Protein 4PKD (pdb70)

B-factor: mean 52.08, std 20.43, range [19.35, 154.86]

Radius of gyration: 39.7 Å; Cα contacts (8 Å, |Δi|>4): 365; chains: 1; bounding box: 55×44×103 Å

InterPro domains:
  IPR000504 RNA recognition motif domain [PF00076] (105-174)
  IPR000504 RNA recognition motif domain [PS50102] (103-181)
  IPR000504 RNA recognition motif domain [SM00360] (104-177)
  IPR012677 Nucleotide-binding alpha-beta plait domain superfamily [G3DSA:3.30.70.330] (90-215)
  IPR022023 U1 small nuclear ribonucleoprotein of 70kDa N-terminal [PF12220] (3-94)
  IPR034143 snRNP70, RNA recognition motif [cd12236] (102-187)
  IPR035979 RNA-binding domain superfamily [SSF54928] (88-204)
  IPR051183 U1 snRNP 70 kDa and U11/U12 snRNP 35 kDa [PTHR13952] (29-363)

Secondary structure (DSSP, 8-state):
----SEEEEES--SSS-HHHHHHHHHHHHHTTS-EEEEEE--STTTTT-EEEEESSHHHHHHHHHHHTT-B-SSSB-EEEE-SS--HHHHHHHT------HHHHHHHHHHHHHHHHHHHHHHHHTT--GGG-TT--S-GGGEEEEES--TT--HHHHHHHHHTTS-EEEEEEEE-TTT--EEEEEEEEESSHHHHHHHHHH-TT-EETTEEPEEEE--TTTSTT---GGGT-----TT--

CATH classification: 3.30.70.330 (+1 more: 3.30.70.330)

Sequence (240 aa):
TRPNHTIYINNLNEKIKKDELKKSLYAIFSQFGQILDILVSRSLKMRGQAFVIFKEVSSATNALRSMQGFPFYDKPMRIQYAKTDSDIIAKMKGTFVEETREERMERKRREKIERRQQEVETELKMWDPHNDPNAQGDAFKTLFVARVNYDTTESKLRREFEVYGPIKRIHMVYSKRSGKPRGYAFIEYEHERDMHSAYKHADGKKIDGRRVLVDVERGRTVKGWRPRRLGGGLGGTRRG

Nearest PDB structures (foldseek):
  4pkd-assembly1_B  TM=1.004E+00  e=6.413E-49  Sus scrofa
  7vpx-assembly1_O  TM=9.786E-01  e=1.118E-25  Homo sapiens
  7b0y-assembly1_b  TM=9.326E-01  e=6.963E-23  Homo sapiens
  8jy0-assembly2_C  TM=1.004E+00  e=2.386E-17  Homo sapiens
  6sqq-assembly1_CCC  TM=1.003E+00  e=4.109E-16  Homo sapiens

Structure (mmCIF, N/CA/C/O backbone):
data_4PKD
#
_entry.id   4PKD
#
_cell.length_a   80.220
_cell.length_b   66.600
_cell.length_c   93.730
_cell.angle_alpha   90.00
_cell.angle_beta   110.95
_cell.angle_gamma   90.00
#
_symmetry.space_group_name_H-M   'C 1 2 1'
#
loop_
_entity.id
_entity.type
_entity.pdbx_description
1 polymer 'U1 snRNA stem-loops 1 and 2 (55-MER)'
2 polymer 'U1 small nuclear ribonucleoprotein A,U1 small nuclear ribonucleoprotein 70 kDa'
3 non-polymer 'MAGNESIUM ION'
4 non-polymer IMIDAZOLE
5 water water
#
loop_
_atom_site.group_PDB
_atom_site.id
_atom_site.type_symbol
_atom_site.label_atom_id
_atom_site.label_alt_id
_atom_site.label_comp_id
_atom_site.label_asym_id
_atom_site.label_entity_id
_atom_site.label_seq_id
_atom_site.pdbx_PDB_ins_code
_atom_site.Cartn_x
_atom_site.Cartn_y
_atom_site.Cartn_z
_atom_site.occupancy
_atom_site.B_iso_or_equiv
_atom_site.auth_seq_id
_atom_site.auth_comp_id
_atom_site.auth_asym_id
_atom_site.auth_atom_id
_atom_site.pdbx_PDB_model_num
ATOM 1178 N N . THR B 2 5 ? -53.625 14.275 60.899 1.00 82.29 6 THR B N 1
ATOM 1179 C CA . THR B 2 5 ? -54.685 14.618 59.928 1.00 83.49 6 THR B CA 1
ATOM 1180 C C . THR B 2 5 ? -55.116 13.414 59.109 1.00 79.68 6 THR B C 1
ATOM 1181 O O . THR B 2 5 ? -56.147 13.457 58.504 1.00 81.42 6 THR B O 1
ATOM 1185 N N . ARG B 2 6 ? -54.345 12.334 59.090 1.00 73.82 7 ARG B N 1
ATOM 1186 C CA . ARG B 2 6 ? -54.696 11.165 58.336 1.00 70.80 7 ARG B CA 1
ATOM 1187 C C . ARG B 2 6 ? -55.402 10.100 59.229 1.00 68.17 7 ARG B C 1
ATOM 1188 O O . ARG B 2 6 ? -54.843 9.734 60.316 1.00 64.08 7 ARG B O 1
ATOM 1196 N N . PRO B 2 7 ? -56.615 9.587 58.785 1.00 64.40 8 PRO B N 1
ATOM 1197 C CA . PRO B 2 7 ? -57.318 8.706 59.729 1.00 59.25 8 PRO B CA 1
ATOM 1198 C C . PRO B 2 7 ? -56.578 7.627 60.473 1.00 53.56 8 PRO B C 1
ATOM 1199 O O . PRO B 2 7 ? -55.565 7.094 60.013 1.00 53.50 8 PRO B O 1
ATOM 1203 N N . ASN B 2 8 ? -57.088 7.293 61.624 1.00 50.74 9 ASN B N 1
ATOM 1204 C CA . ASN B 2 8 ? -56.392 6.425 62.563 1.00 49.17 9 ASN B CA 1
ATOM 1205 C C . ASN B 2 8 ? -57.402 5.756 63.442 1.00 48.63 9 ASN B C 1
ATOM 1206 O O . ASN B 2 8 ? -58.424 6.350 63.753 1.00 50.56 9 ASN B O 1
ATOM 1211 N N . HIS B 2 9 ? -57.072 4.528 63.829 1.00 48.70 10 HIS B N 1
ATOM 1212 C CA . HIS B 2 9 ? -57.708 3.806 64.909 1.00 48.83 10 HIS B CA 1
ATOM 1213 C C . HIS B 2 9 ? -57.854 4.552 66.231 1.00 47.02 10 HIS B C 1
ATOM 1214 O O . HIS B 2 9 ? -58.799 4.331 66.958 1.00 41.50 10 HIS B O 1
ATOM 1221 N N . THR B 2 10 ? -56.854 5.373 66.570 1.00 45.53 11 THR B N 1
ATOM 1222 C CA . THR B 2 10 ? -56.884 6.092 67.836 1.00 39.68 11 THR B CA 1
ATOM 1223 C C . THR B 2 10 ? -57.223 7.539 67.589 1.00 39.82 11 THR B C 1
ATOM 1224 O O . THR B 2 10 ? -56.664 8.141 66.687 1.00 40.59 11 THR B O 1
ATOM 1228 N N . ILE B 2 11 ? -58.072 8.127 68.414 1.00 38.20 12 ILE B N 1
ATOM 1229 C CA . ILE B 2 11 ? -58.226 9.607 68.408 1.00 37.61 12 ILE B CA 1
ATOM 1230 C C . ILE B 2 11 ? -57.531 10.261 69.608 1.00 37.20 12 ILE B C 1
ATOM 1231 O O . ILE B 2 11 ? -57.559 9.710 70.735 1.00 36.20 12 ILE B O 1
ATOM 1236 N N . TYR B 2 12 ? -57.015 11.465 69.380 1.00 35.28 13 TYR B N 1
ATOM 1237 C CA . TYR B 2 12 ? -56.363 12.230 70.408 1.00 34.99 13 TYR B CA 1
ATOM 1238 C C . TYR B 2 12 ? -57.275 13.369 70.787 1.00 32.92 13 TYR B C 1
ATOM 1239 O O . TYR B 2 12 ? -57.688 14.125 69.924 1.00 30.15 13 TYR B O 1
ATOM 1248 N N . ILE B 2 13 ? -57.496 13.501 72.099 1.00 30.91 14 ILE B N 1
ATOM 1249 C CA . ILE B 2 13 ? -58.387 14.497 72.648 1.00 29.82 14 ILE B CA 1
ATOM 1250 C C . ILE B 2 13 ? -57.587 15.349 73.596 1.00 30.87 14 ILE B C 1
ATOM 1251 O O . ILE B 2 13 ? -56.897 14.827 74.478 1.00 29.82 14 ILE B O 1
ATOM 1256 N N . ASN B 2 14 ? -57.691 16.661 73.446 1.00 32.51 15 ASN B N 1
ATOM 1257 C CA . ASN B 2 14 ? -57.042 17.567 74.339 1.00 34.40 15 ASN B CA 1
ATOM 1258 C C . ASN B 2 14 ? -57.993 18.644 74.657 1.00 35.74 15 ASN B C 1
ATOM 1259 O O . ASN B 2 14 ? -59.171 18.548 74.284 1.00 36.95 15 ASN B O 1
ATOM 1264 N N . ASN B 2 15 ? -57.507 19.650 75.394 1.00 37.06 16 ASN B N 1
ATOM 1265 C CA . ASN B 2 15 ? -58.311 20.662 76.019 1.00 37.26 16 ASN B CA 1
ATOM 1266 C C . ASN B 2 15 ? -59.246 20.051 77.027 1.00 43.13 16 ASN B C 1
ATOM 1267 O O . ASN B 2 15 ? -60.324 20.598 77.291 1.00 40.89 16 ASN B O 1
ATOM 1272 N N . LEU B 2 16 ? -58.806 18.965 77.691 1.00 43.28 17 LEU B N 1
ATOM 1273 C CA . LEU B 2 16 ? -59.662 18.418 78.752 1.00 44.47 17 LEU B CA 1
ATOM 1274 C C . LEU B 2 16 ? -59.467 19.177 80.046 1.00 42.01 17 LEU B C 1
ATOM 1275 O O . LEU B 2 16 ? -58.391 19.642 80.312 1.00 44.49 17 LEU B O 1
ATOM 1280 N N . ASN B 2 17 ? -60.532 19.298 80.826 1.00 44.18 18 ASN B N 1
ATOM 1281 C CA . ASN B 2 17 ? -60.494 19.778 82.208 1.00 45.21 18 ASN B CA 1
ATOM 1282 C C . ASN B 2 17 ? -59.480 18.962 83.008 1.00 44.17 18 ASN B C 1
ATOM 1283 O O . ASN B 2 17 ? -59.616 17.734 83.066 1.00 41.94 18 ASN B O 1
ATOM 1288 N N . GLU B 2 18 ? -58.470 19.660 83.533 1.00 43.77 19 GLU B N 1
ATOM 1289 C CA . GLU B 2 18 ? -57.350 19.044 84.266 1.00 44.78 19 GLU B CA 1
ATOM 1290 C C . GLU B 2 18 ? -57.670 18.677 85.713 1.00 44.40 19 GLU B C 1
ATOM 1291 O O . GLU B 2 18 ? -56.885 17.939 86.321 1.00 39.93 19 GLU B O 1
ATOM 1297 N N . LYS B 2 19 ? -58.767 19.208 86.253 1.00 46.45 20 LYS B N 1
ATOM 1298 C CA . LYS B 2 19 ? -59.162 18.925 87.658 1.00 50.15 20 LYS B CA 1
ATOM 1299 C C . LYS B 2 19 ? -59.734 17.533 87.852 1.00 51.59 20 LYS B C 1
ATOM 1300 O O . LYS B 2 19 ? -59.665 17.010 88.944 1.00 55.15 20 LYS B O 1
ATOM 1303 N N . ILE B 2 20 ? -60.228 16.903 86.795 1.00 53.40 21 ILE B N 1
ATOM 1304 C CA . ILE B 2 20 ? -60.970 15.670 86.898 1.00 51.27 21 ILE B CA 1
ATOM 1305 C C . ILE B 2 20 ? -60.025 14.520 87.108 1.00 54.51 21 ILE B C 1
ATOM 1306 O O . ILE B 2 20 ? -58.976 14.429 86.468 1.00 55.07 21 ILE B O 1
ATOM 1311 N N . LYS B 2 21 ? -60.372 13.626 88.029 1.00 58.47 22 LYS B N 1
ATOM 1312 C CA . LYS B 2 21 ? -59.483 12.534 88.369 1.00 58.80 22 LYS B CA 1
ATOM 1313 C C . LYS B 2 21 ? -59.520 11.485 87.235 1.00 55.46 22 LYS B C 1
ATOM 1314 O O . LYS B 2 21 ? -60.468 11.411 86.432 1.00 48.72 22 LYS B O 1
ATOM 1320 N N . LYS B 2 22 ? -58.445 10.718 87.170 1.00 53.75 23 LYS B N 1
ATOM 1321 C CA . LYS B 2 22 ? -58.140 9.778 86.089 1.00 55.37 23 LYS B CA 1
ATOM 1322 C C . LYS B 2 22 ? -59.280 8.765 85.757 1.00 56.11 23 LYS B C 1
ATOM 1323 O O . LYS B 2 22 ? -59.662 8.697 84.607 1.00 56.40 23 LYS B O 1
ATOM 1329 N N . ASP B 2 23 ? -59.787 8.027 86.749 1.00 57.68 24 ASP B N 1
ATOM 1330 C CA . ASP B 2 23 ? -60.861 7.034 86.560 1.00 59.60 24 ASP B CA 1
ATOM 1331 C C . ASP B 2 23 ? -62.185 7.610 86.165 1.00 55.68 24 ASP B C 1
ATOM 1332 O O . ASP B 2 23 ? -62.926 7.032 85.338 1.00 53.43 24 ASP B O 1
ATOM 1337 N N . GLU B 2 24 ? -62.492 8.739 86.787 1.00 54.28 25 GLU B N 1
ATOM 1338 C CA . GLU B 2 24 ? -63.673 9.491 86.375 1.00 58.97 25 GLU B CA 1
ATOM 1339 C C . GLU B 2 24 ? -63.592 9.872 84.908 1.00 61.70 25 GLU B C 1
ATOM 1340 O O . GLU B 2 24 ? -64.544 9.687 84.156 1.00 66.06 25 GLU B O 1
ATOM 1346 N N . LEU B 2 25 ? -62.420 10.354 84.518 1.00 57.03 26 LEU B N 1
ATOM 1347 C CA . LEU B 2 25 ? -62.265 10.843 83.175 1.00 54.02 26 LEU B CA 1
ATOM 1348 C C . LEU B 2 25 ? -62.335 9.697 82.167 1.00 47.56 26 LEU B C 1
ATOM 1349 O O . LEU B 2 25 ? -63.027 9.806 81.175 1.00 40.52 26 LEU B O 1
ATOM 1354 N N . LYS B 2 26 ? -61.651 8.607 82.454 1.00 50.59 27 LYS B N 1
ATOM 1355 C CA . LYS B 2 26 ? -61.784 7.378 81.630 1.00 55.43 27 LYS B CA 1
ATOM 1356 C C . LYS B 2 26 ? -63.254 6.921 81.564 1.00 56.51 27 LYS B C 1
ATOM 1357 O O . LYS B 2 26 ? -63.725 6.555 80.483 1.00 61.34 27 LYS B O 1
ATOM 1363 N N . LYS B 2 27 ? -63.961 7.014 82.692 1.00 54.40 28 LYS B N 1
ATOM 1364 C CA . LYS B 2 27 ? -65.325 6.534 82.777 1.00 56.04 28 LYS B CA 1
ATOM 1365 C C . LYS B 2 27 ? -66.217 7.361 81.844 1.00 52.19 28 LYS B C 1
ATOM 1366 O O . LYS B 2 27 ? -66.908 6.813 80.999 1.00 55.28 28 LYS B O 1
ATOM 1368 N N . SER B 2 28 ? -66.186 8.659 82.041 1.00 50.10 29 SER B N 1
ATOM 1369 C CA . SER B 2 28 ? -67.025 9.588 81.285 1.00 47.67 29 SER B CA 1
ATOM 1370 C C . SER B 2 28 ? -66.659 9.632 79.781 1.00 45.54 29 SER B C 1
ATOM 1371 O O . SER B 2 28 ? -67.552 9.760 78.932 1.00 43.29 29 SER B O 1
ATOM 1374 N N . LEU B 2 29 ? -65.394 9.431 79.442 1.00 41.86 30 LEU B N 1
ATOM 1375 C CA . LEU B 2 29 ? -65.028 9.282 78.005 1.00 40.49 30 LEU B CA 1
ATOM 1376 C C . LEU B 2 29 ? -65.614 7.997 77.388 1.00 42.37 30 LEU B C 1
ATOM 1377 O O . LEU B 2 29 ? -66.056 8.013 76.229 1.00 36.81 30 LEU B O 1
ATOM 1382 N N . TYR B 2 30 ? -65.585 6.897 78.161 1.00 48.04 31 TYR B N 1
ATOM 1383 C CA . TYR B 2 30 ? -66.200 5.605 77.730 1.00 49.68 31 TYR B CA 1
ATOM 1384 C C . TYR B 2 30 ? -67.703 5.742 77.419 1.00 46.21 31 TYR B C 1
ATOM 1385 O O . TYR B 2 30 ? -68.173 5.277 76.352 1.00 40.02 31 TYR B O 1
ATOM 1394 N N . ALA B 2 31 ? -68.399 6.400 78.324 1.00 43.51 32 ALA B N 1
ATOM 1395 C CA . ALA B 2 31 ? -69.832 6.615 78.152 1.00 45.42 32 ALA B CA 1
ATOM 1396 C C . ALA B 2 31 ? -70.121 7.343 76.883 1.00 48.93 32 ALA B C 1
ATOM 1397 O O . ALA B 2 31 ? -70.912 6.874 76.097 1.00 54.79 32 ALA B O 1
ATOM 1399 N N . ILE B 2 32 ? -69.436 8.459 76.681 1.00 51.63 33 ILE B N 1
ATOM 1400 C CA . ILE B 2 32 ? -69.655 9.316 75.527 1.00 50.31 33 ILE B CA 1
ATOM 1401 C C . ILE B 2 32 ? -69.252 8.625 74.222 1.00 48.61 33 ILE B C 1
ATOM 1402 O O . ILE B 2 32 ? -69.912 8.791 73.220 1.00 56.32 33 ILE B O 1
ATOM 1407 N N . PHE B 2 33 ? -68.137 7.948 74.223 1.00 45.33 34 PHE B N 1
ATOM 1408 C CA . PHE B 2 33 ? -67.526 7.506 72.956 1.00 41.14 34 PHE B CA 1
ATOM 1409 C C . PHE B 2 33 ? -67.829 6.134 72.542 1.00 40.00 34 PHE B C 1
ATOM 1410 O O . PHE B 2 33 ? -67.499 5.791 71.426 1.00 39.44 34 PHE B O 1
ATOM 1418 N N . SER B 2 34 ? -68.430 5.311 73.386 1.00 44.16 35 SER B N 1
ATOM 1419 C CA . SER B 2 34 ? -68.863 3.940 72.968 1.00 45.15 35 SER B CA 1
ATOM 1420 C C . SER B 2 34 ? -70.001 4.045 72.002 1.00 42.50 35 SER B C 1
ATOM 1421 O O . SER B 2 34 ? -70.088 3.192 71.120 1.00 44.57 35 SER B O 1
ATOM 1424 N N . GLN B 2 35 ? -70.736 5.164 72.056 1.00 44.83 36 GLN B N 1
ATOM 1425 C CA . GLN B 2 35 ? -71.889 5.351 71.212 1.00 48.79 36 GLN B CA 1
ATOM 1426 C C . GLN B 2 35 ? -71.478 5.201 69.757 1.00 46.62 36 GLN B C 1
ATOM 1427 O O . GLN B 2 35 ? -72.355 4.894 68.962 1.00 49.51 36 GLN B O 1
ATOM 1433 N N . PHE B 2 36 ? -70.181 5.308 69.455 1.00 42.20 37 PHE B N 1
ATOM 1434 C CA . PHE B 2 36 ? -69.713 5.286 68.095 1.00 44.71 37 PHE B CA 1
ATOM 1435 C C . PHE B 2 36 ? -69.040 4.021 67.674 1.00 44.02 37 PHE B C 1
ATOM 1436 O O . PHE B 2 36 ? -68.678 3.877 66.469 1.00 43.31 37 PHE B O 1
ATOM 1444 N N . GLY B 2 37 ? -68.846 3.103 68.606 1.00 45.06 38 GLY B N 1
ATOM 1445 C CA . GLY B 2 37 ? -68.116 1.912 68.276 1.00 46.86 38 GLY B CA 1
ATOM 1446 C C . GLY B 2 37 ? -67.430 1.267 69.438 1.00 48.72 38 GLY B C 1
ATOM 1447 O O . GLY B 2 37 ? -67.355 1.860 70.512 1.00 48.62 38 GLY B O 1
ATOM 1448 N N . GLN B 2 38 ? -66.870 0.097 69.155 1.00 46.05 39 GLN B N 1
ATOM 1449 C CA . GLN B 2 38 ? -66.176 -0.711 70.114 1.00 53.07 39 GLN B CA 1
ATOM 1450 C C . GLN B 2 38 ? -64.831 -0.056 70.499 1.00 51.32 39 GLN B C 1
ATOM 1451 O O . GLN B 2 38 ? -63.994 0.204 69.630 1.00 53.58 39 GLN B O 1
ATOM 1457 N N . ILE B 2 39 ? -64.628 0.149 71.782 1.00 47.06 40 ILE B N 1
ATOM 1458 C CA . ILE B 2 39 ? -63.415 0.769 72.284 1.00 49.32 40 ILE B CA 1
ATOM 1459 C C . ILE B 2 39 ? -62.515 -0.308 72.919 1.00 47.48 40 ILE B C 1
ATOM 1460 O O . ILE B 2 39 ? -62.955 -1.075 73.746 1.00 52.10 40 ILE B O 1
ATOM 1465 N N . LEU B 2 40 ? -61.273 -0.343 72.511 1.00 47.40 41 LEU B N 1
ATOM 1466 C CA . LEU B 2 40 ? -60.292 -1.258 73.073 1.00 50.88 41 LEU B CA 1
ATOM 1467 C C . LEU B 2 40 ? -59.703 -0.650 74.283 1.00 51.93 41 LEU B C 1
ATOM 1468 O O . LEU B 2 40 ? -59.358 -1.393 75.208 1.00 55.44 41 LEU B O 1
ATOM 1473 N N . ASP B 2 41 ? -59.498 0.677 74.292 1.00 55.45 42 ASP B N 1
ATOM 1474 C CA . ASP B 2 41 ? -58.912 1.313 75.476 1.00 53.68 42 ASP B CA 1
ATOM 1475 C C . ASP B 2 41 ? -58.976 2.828 75.451 1.00 49.01 42 ASP B C 1
ATOM 1476 O O . ASP B 2 41 ? -59.042 3.416 74.361 1.00 46.66 42 ASP B O 1
ATOM 1481 N N . ILE B 2 42 ? -58.957 3.410 76.645 1.00 44.96 43 ILE B N 1
ATOM 1482 C CA . ILE B 2 42 ? -58.835 4.810 76.844 1.00 46.84 43 ILE B CA 1
ATOM 1483 C C . ILE B 2 42 ? -57.620 5.074 77.750 1.00 48.05 43 ILE B C 1
ATOM 1484 O O . ILE B 2 42 ? -57.671 4.728 78.923 1.00 42.18 43 ILE B O 1
ATOM 1489 N N . LEU B 2 43 ? -56.623 5.790 77.231 1.00 44.94 44 LEU B N 1
ATOM 1490 C CA . LEU B 2 43 ? -55.423 6.082 78.004 1.00 47.74 44 LEU B CA 1
ATOM 1491 C C . LEU B 2 43 ? -55.413 7.515 78.469 1.00 47.80 44 LEU B C 1
ATOM 1492 O O . LEU B 2 43 ? -55.488 8.444 77.677 1.00 48.96 44 LEU B O 1
ATOM 1497 N N . VAL B 2 44 ? -55.316 7.690 79.769 1.00 49.26 45 VAL B N 1
ATOM 1498 C CA . VAL B 2 44 ? -55.217 8.990 80.423 1.00 49.81 45 VAL B CA 1
ATOM 1499 C C . VAL B 2 44 ? -54.007 8.973 81.347 1.00 48.96 45 VAL B C 1
ATOM 1500 O O . VAL B 2 44 ? -53.780 8.023 82.069 1.00 50.25 45 VAL B O 1
ATOM 1504 N N . SER B 2 45 ? -53.297 10.075 81.392 1.00 49.77 46 SER B N 1
ATOM 1505 C CA . SER B 2 45 ? -52.292 10.371 82.436 1.00 49.21 46 SER B CA 1
ATOM 1506 C C . SER B 2 45 ? -52.492 11.750 82.975 1.00 48.40 46 SER B C 1
ATOM 1507 O O . SER B 2 45 ? -52.949 12.639 82.305 1.00 50.21 46 SER B O 1
ATOM 1510 N N . ARG B 2 46 ? -52.113 11.974 84.202 1.00 49.97 47 ARG B N 1
ATOM 1511 C CA . ARG B 2 46 ? -52.279 13.319 84.765 1.00 49.84 47 ARG B CA 1
ATOM 1512 C C . ARG B 2 46 ? -50.976 13.941 84.991 1.00 50.35 47 ARG B C 1
ATOM 1513 O O . ARG B 2 46 ? -50.943 15.008 85.642 1.00 44.85 47 ARG B O 1
ATOM 1521 N N . SER B 2 47 ? -49.910 13.390 84.353 1.00 52.02 48 SER B N 1
ATOM 1522 C CA . SER B 2 47 ? -48.574 13.946 84.441 1.00 51.66 48 SER B CA 1
ATOM 1523 C C . SER B 2 47 ? -48.567 15.316 83.737 1.00 51.25 48 SER B C 1
ATOM 1524 O O . SER B 2 47 ? -49.611 15.817 83.217 1.00 49.45 48 SER B O 1
ATOM 1527 N N . LEU B 2 48 ? -47.419 15.968 83.833 1.00 51.94 49 LEU B N 1
ATOM 1528 C CA . LEU B 2 48 ? -47.254 17.349 83.335 1.00 52.07 49 LEU B CA 1
ATOM 1529 C C . LEU B 2 48 ? -47.398 17.361 81.806 1.00 48.31 49 LEU B C 1
ATOM 1530 O O . LEU B 2 48 ? -48.073 18.185 81.295 1.00 46.86 49 LEU B O 1
ATOM 1535 N N . LYS B 2 49 ? -46.722 16.453 81.142 1.00 46.99 50 LYS B N 1
ATOM 1536 C CA . LYS B 2 49 ? -46.782 16.355 79.705 1.00 48.92 50 LYS B CA 1
ATOM 1537 C C . LYS B 2 49 ? -48.186 15.909 79.243 1.00 47.30 50 LYS B C 1
ATOM 1538 O O . LYS B 2 49 ? -48.743 16.493 78.317 1.00 41.41 50 LYS B O 1
ATOM 1544 N N . MET B 2 50 ? -48.751 14.914 79.936 1.00 43.22 51 MET B N 1
ATOM 1545 C CA . MET B 2 50 ? -49.975 14.221 79.452 1.00 40.33 51 MET B CA 1
ATOM 1546 C C . MET B 2 50 ? -51.324 14.685 79.954 1.00 39.94 51 MET B C 1
ATOM 1547 O O . MET B 2 50 ? -52.327 14.327 79.365 1.00 41.03 51 MET B O 1
ATOM 1552 N N . ARG B 2 51 ? -51.392 15.513 80.998 1.00 42.15 52 ARG B N 1
ATOM 1553 C CA . ARG B 2 51 ? -52.689 16.032 81.503 1.00 39.60 52 ARG B CA 1
ATOM 1554 C C . ARG B 2 51 ? -53.453 16.823 80.458 1.00 39.93 52 ARG B C 1
ATOM 1555 O O . ARG B 2 51 ? -52.874 17.453 79.529 1.00 44.56 52 ARG B O 1
ATOM 1563 N N . GLY B 2 52 ? -54.758 16.759 80.551 1.00 37.70 53 GLY B N 1
ATOM 1564 C CA . GLY B 2 52 ? -55.613 17.493 79.634 1.00 35.42 53 GLY B CA 1
ATOM 1565 C C . GLY B 2 52 ? -55.795 16.693 78.366 1.00 35.77 53 GLY B C 1
ATOM 1566 O O . GLY B 2 52 ? -56.464 17.190 77.478 1.00 32.38 53 GLY B O 1
ATOM 1567 N N . GLN B 2 53 ? -55.222 15.456 78.264 1.00 35.74 54 GLN B N 1
ATOM 1568 C CA . GLN B 2 53 ? -55.291 14.680 77.082 1.00 35.78 54 GLN B CA 1
ATOM 1569 C C . GLN B 2 53 ? -55.770 13.181 77.305 1.00 36.05 54 GLN B C 1
ATOM 1570 O O . GLN B 2 53 ? -55.684 12.667 78.373 1.00 38.16 54 GLN B O 1
ATOM 1576 N N . ALA B 2 54 ? -56.358 12.589 76.293 1.00 32.20 55 ALA B N 1
ATOM 1577 C CA . ALA B 2 54 ? -56.751 11.246 76.249 1.00 33.12 55 ALA B CA 1
ATOM 1578 C C . ALA B 2 54 ? -56.575 10.670 74.836 1.00 32.54 55 ALA B C 1
ATOM 1579 O O . ALA B 2 54 ? -56.709 11.372 73.842 1.00 33.91 55 ALA B O 1
ATOM 1581 N N . PHE B 2 55 ? -56.220 9.418 74.780 1.00 34.21 56 PHE B N 1
ATOM 1582 C CA . PHE B 2 55 ? -56.241 8.622 73.595 1.00 37.26 56 PHE B CA 1
ATOM 1583 C C . PHE B 2 55 ? -57.416 7.625 73.751 1.00 38.36 56 PHE B C 1
ATOM 1584 O O . PHE B 2 55 ? -57.461 6.838 74.697 1.00 39.16 56 PHE B O 1
ATOM 1592 N N . VAL B 2 56 ? -58.364 7.673 72.839 1.00 37.53 57 VAL B N 1
ATOM 1593 C CA . VAL B 2 56 ? -59.388 6.664 72.750 1.00 36.52 57 VAL B CA 1
ATOM 1594 C C . VAL B 2 56 ? -59.044 5.754 71.583 1.00 35.32 57 VAL B C 1
ATOM 1595 O O . VAL B 2 56 ? -58.992 6.196 70.427 1.00 34.91 57 VAL B O 1
ATOM 1599 N N . ILE B 2 57 ? -58.843 4.485 71.872 1.00 36.87 58 ILE B N 1
ATOM 1600 C CA . ILE B 2 57 ? -58.523 3.486 70.820 1.00 41.04 58 ILE B CA 1
ATOM 1601 C C . ILE B 2 57 ? -59.763 2.669 70.392 1.00 41.58 58 ILE B C 1
ATOM 1602 O O . ILE B 2 57 ? -60.277 1.884 71.164 1.00 46.28 58 ILE B O 1
ATOM 1607 N N . PHE B 2 58 ? -60.212 2.844 69.189 1.00 42.53 59 PHE B N 1
ATOM 1608 C CA . PHE B 2 58 ? -61.336 2.058 68.641 1.00 49.16 59 PHE B CA 1
ATOM 1609 C C . PHE B 2 58 ? -60.851 0.870 67.816 1.00 51.91 59 PHE B C 1
ATOM 1610 O O . PHE B 2 58 ? -59.771 0.936 67.244 1.00 49.47 59 PHE B O 1
ATOM 1618 N N . LYS B 2 59 ? -61.701 -0.162 67.728 1.00 54.72 60 LYS B N 1
ATOM 1619 C CA . LYS B 2 59 ? -61.435 -1.346 66.884 1.00 56.50 60 LYS B CA 1
ATOM 1620 C C . LYS B 2 59 ? -61.402 -1.008 65.389 1.00 54.47 60 LYS B C 1
ATOM 1621 O O . LYS B 2 59 ? -60.573 -1.559 64.653 1.00 50.13 60 LYS B O 1
ATOM 1627 N N . GLU B 2 60 ? -62.285 -0.116 64.964 1.00 51.76 61 GLU B N 1
ATOM 1628 C CA . GLU B 2 60 ? -62.343 0.281 63.571 1.00 55.02 61 GLU B CA 1
ATOM 1629 C C . GLU B 2 60 ? -62.042 1.763 63.410 1.00 49.96 61 GLU B C 1
ATOM 1630 O O . GLU B 2 60 ? -62.606 2.585 64.147 1.00 45.61 61 GLU B O 1
ATOM 1636 N N . VAL B 2 61 ? -61.293 2.090 62.348 1.00 46.16 62 VAL B N 1
ATOM 1637 C CA . VAL B 2 61 ? -61.011 3.436 61.977 1.00 47.09 62 VAL B CA 1
ATOM 1638 C C . VAL B 2 61 ? -62.290 4.217 61.667 1.00 43.14 62 VAL B C 1
ATOM 1639 O O . VAL B 2 61 ? -62.332 5.399 61.878 1.00 43.26 62 VAL B O 1
ATOM 1643 N N . SER B 2 62 ? -63.296 3.569 61.153 1.00 40.43 63 SER B N 1
ATOM 1644 C CA . SER B 2 62 ? -64.578 4.225 60.765 1.00 41.46 63 SER B CA 1
ATOM 1645 C C . SER B 2 62 ? -65.339 4.793 61.978 1.00 41.99 63 SER B C 1
ATOM 1646 O O . SER B 2 62 ? -65.986 5.831 61.873 1.00 43.48 63 SER B O 1
ATOM 1649 N N . SER B 2 63 ? -65.270 4.063 63.090 1.00 44.55 64 SER B N 1
ATOM 1650 C CA . SER B 2 63 ? -65.822 4.540 64.373 1.00 49.05 64 SER B CA 1
ATOM 1651 C C . SER B 2 63 ? -65.067 5.785 64.849 1.00 46.49 64 SER B C 1
ATOM 1652 O O . SER B 2 63 ? -65.698 6.763 65.289 1.00 43.91 64 SER B O 1
ATOM 1655 N N . ALA B 2 64 ? -63.747 5.704 64.738 1.00 47.20 65 ALA B N 1
ATOM 1656 C CA . ALA B 2 64 ? -62.829 6.815 65.026 1.00 49.20 65 ALA B CA 1
ATOM 1657 C C . ALA B 2 64 ? -63.159 8.051 64.213 1.00 48.65 65 ALA B C 1
ATOM 1658 O O . ALA B 2 64 ? -63.336 9.142 64.767 1.00 49.58 65 ALA B O 1
ATOM 1660 N N . THR B 2 65 ? -63.300 7.843 62.909 1.00 47.14 66 THR B N 1
ATOM 1661 C CA . THR B 2 65 ? -63.633 8.939 62.015 1.00 49.98 66 THR B CA 1
ATOM 1662 C C . THR B 2 65 ? -65.007 9.531 62.392 1.00 53.64 66 THR B C 1
ATOM 1663 O O . THR B 2 65 ? -65.176 10.723 62.400 1.00 57.49 66 THR B O 1
ATOM 1667 N N . ASN B 2 66 ? -65.966 8.675 62.716 1.00 53.99 67 ASN B N 1
ATOM 1668 C CA . ASN B 2 66 ? -67.309 9.190 63.064 1.00 50.94 67 ASN B CA 1
ATOM 1669 C C . ASN B 2 66 ? -67.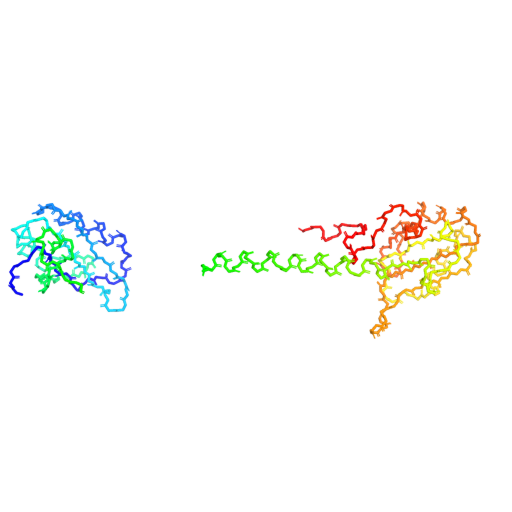269 9.863 64.440 1.00 46.87 67 ASN B C 1
ATOM 1670 O O . ASN B 2 66 ? -67.912 10.855 64.637 1.00 48.46 67 ASN B O 1
ATOM 1675 N N . ALA B 2 67 ? -66.511 9.291 65.375 1.00 44.28 68 ALA B N 1
ATOM 1676 C CA . ALA B 2 67 ? -66.349 9.887 66.713 1.00 45.50 68 ALA B CA 1
ATOM 1677 C C . ALA B 2 67 ? -65.697 11.310 66.665 1.00 46.16 68 ALA B C 1
ATOM 1678 O O . ALA B 2 67 ? -66.221 12.286 67.267 1.00 41.75 68 ALA B O 1
ATOM 1680 N N . LEU B 2 68 ? -64.614 11.398 65.884 1.00 45.23 69 LEU B N 1
ATOM 1681 C CA . LEU B 2 68 ? -63.967 12.683 65.604 1.00 48.05 69 LEU B CA 1
ATOM 1682 C C . LEU B 2 68 ? -64.923 13.732 65.003 1.00 49.38 69 LEU B C 1
ATOM 1683 O O . LEU B 2 68 ? -64.992 14.850 65.504 1.00 43.35 69 LEU B O 1
ATOM 1688 N N . ARG B 2 69 ? -65.656 13.339 63.951 1.00 53.20 70 ARG B N 1
ATOM 1689 C CA . ARG B 2 69 ? -66.581 14.259 63.246 1.00 56.18 70 ARG B CA 1
ATOM 1690 C C . ARG B 2 69 ? -67.685 14.783 64.152 1.00 49.26 70 ARG B C 1
ATOM 1691 O O . ARG B 2 69 ? -67.977 15.976 64.101 1.00 44.82 70 ARG B O 1
ATOM 1699 N N . SER B 2 70 ? -68.215 13.906 64.997 1.00 45.05 71 SER B N 1
ATOM 1700 C CA . SER B 2 70 ? -69.426 14.215 65.746 1.00 44.46 71 SER B CA 1
ATOM 1701 C C . SER B 2 70 ? -69.078 14.979 66.960 1.00 44.27 71 SER B C 1
ATOM 1702 O O . SER B 2 70 ? -69.817 15.902 67.342 1.00 47.90 71 SER B O 1
ATOM 1705 N N . MET B 2 71 ? -68.015 14.569 67.651 1.00 44.56 72 MET B N 1
ATOM 1706 C CA . MET B 2 71 ? -67.697 15.162 68.973 1.00 43.99 72 MET B CA 1
ATOM 1707 C C . MET B 2 71 ? -66.862 16.390 68.946 1.00 44.37 72 MET B C 1
ATOM 1708 O O . MET B 2 71 ? -66.777 17.050 69.974 1.00 46.70 72 MET B O 1
ATOM 1713 N N . GLN B 2 72 ? -66.295 16.746 67.795 1.00 42.89 73 GLN B N 1
ATOM 1714 C CA . GLN B 2 72 ? -65.489 17.956 67.685 1.00 44.20 73 GLN B CA 1
ATOM 1715 C C . GLN B 2 72 ? -66.181 19.214 68.298 1.00 45.61 73 GLN B C 1
ATOM 1716 O O . GLN B 2 72 ? -67.244 19.581 67.866 1.00 47.59 73 GLN B O 1
ATOM 1722 N N . GLY B 2 73 ? -65.609 19.787 69.339 1.00 43.77 74 GLY B N 1
ATOM 1723 C CA . GLY B 2 73 ? -66.213 20.900 70.044 1.00 46.46 74 GLY B CA 1
ATOM 1724 C C . GLY B 2 73 ? -67.189 20.585 71.164 1.00 50.37 74 GLY B C 1
ATOM 1725 O O . GLY B 2 73 ? -67.634 21.526 71.858 1.00 50.90 74 GLY B O 1
ATOM 1726 N N . PHE B 2 74 ? -67.447 19.293 71.400 1.00 55.17 75 PHE B N 1
ATOM 1727 C CA . PHE B 2 74 ? -68.470 18.883 72.314 1.00 61.78 75 PHE B CA 1
ATOM 1728 C C . PHE B 2 74 ? -68.109 19.362 73.748 1.00 61.04 75 PHE B C 1
ATOM 1729 O O . PHE B 2 74 ? -66.976 19.210 74.176 1.00 62.50 75 PHE B O 1
ATOM 1737 N N . PRO B 2 75 ? -69.056 20.025 74.408 1.00 60.49 76 PRO B N 1
ATOM 1738 C CA . PRO B 2 75 ? -68.956 20.483 75.790 1.00 60.60 76 PRO B CA 1
ATOM 1739 C C . PRO B 2 75 ? -68.729 19.306 76.732 1.00 59.18 76 PRO B C 1
ATOM 1740 O O . PRO B 2 75 ? -69.559 18.390 76.835 1.00 57.48 76 PRO B O 1
ATOM 1744 N N . PHE B 2 76 ? -67.601 19.336 77.402 1.00 56.44 77 PHE B N 1
ATOM 1745 C CA . PHE B 2 76 ? -67.218 18.258 78.286 1.00 52.01 77 PHE B CA 1
ATOM 1746 C C . PHE B 2 76 ? -66.582 18.822 79.492 1.00 54.27 77 PHE B C 1
ATOM 1747 O O . PHE B 2 76 ? -65.491 19.359 79.390 1.00 54.62 77 PHE B O 1
ATOM 1755 N N . TYR B 2 77 ? -67.237 18.673 80.650 1.00 54.82 78 TYR B N 1
ATOM 1756 C CA . TYR B 2 77 ? -66.854 19.325 81.907 1.00 54.26 78 TYR B CA 1
ATOM 1757 C C . TYR B 2 77 ? -66.510 20.805 81.751 1.00 57.57 78 TYR B C 1
ATOM 1758 O O . TYR B 2 77 ? -65.470 21.289 82.227 1.00 57.44 78 TYR B O 1
ATOM 1767 N N . ASP B 2 78 ? -67.401 21.516 81.073 1.00 62.54 79 ASP B N 1
ATOM 1768 C CA . ASP B 2 78 ? -67.313 22.979 80.923 1.00 67.66 79 ASP B CA 1
ATOM 1769 C C . ASP B 2 78 ? -66.190 23.432 79.979 1.00 64.58 79 ASP B C 1
ATOM 1770 O O . ASP B 2 78 ? -65.682 24.529 80.150 1.00 62.66 79 ASP B O 1
ATOM 1775 N N . LYS B 2 79 ? -65.827 22.593 79.004 1.00 57.20 80 LYS B N 1
ATOM 1776 C CA . LYS B 2 79 ? -64.718 22.849 78.106 1.00 50.81 80 LYS B CA 1
ATOM 1777 C C . LYS B 2 79 ? -65.011 22.142 76.757 1.00 48.94 80 LYS B C 1
ATOM 1778 O O . LYS B 2 79 ? -65.415 20.951 76.761 1.00 44.86 80 LYS B O 1
ATOM 1784 N N . PRO B 2 80 ? -64.835 22.853 75.609 1.00 45.60 81 PRO B N 1
ATOM 1785 C CA . PRO B 2 80 ? -64.976 22.118 74.327 1.00 45.78 81 PRO B CA 1
ATOM 1786 C C . PRO B 2 80 ? -63.860 21.133 74.020 1.00 42.69 81 PRO B C 1
ATOM 1787 O O . PRO B 2 80 ? -62.710 21.502 74.085 1.00 45.20 81 PRO B O 1
ATOM 1791 N N . MET B 2 81 ? -64.210 19.925 73.639 1.00 42.51 82 MET B N 1
ATOM 1792 C CA . MET B 2 81 ? -63.217 18.885 73.317 1.00 40.04 82 MET B CA 1
ATOM 1793 C C . MET B 2 81 ? -62.560 19.198 72.005 1.00 38.62 82 MET B C 1
ATOM 1794 O O . MET B 2 81 ? -63.230 19.631 71.083 1.00 37.03 82 MET B O 1
ATOM 1799 N N . ARG B 2 82 ? -61.255 19.034 71.941 1.00 37.11 83 ARG B N 1
ATOM 1800 C CA . ARG B 2 82 ? -60.531 19.138 70.662 1.00 39.08 83 ARG B CA 1
ATOM 1801 C C . ARG B 2 82 ? -60.128 17.743 70.342 1.00 40.02 83 ARG B C 1
ATOM 1802 O O . ARG B 2 82 ? -59.557 17.063 71.192 1.00 38.71 83 ARG B O 1
ATOM 1810 N N . ILE B 2 83 ? -60.430 17.296 69.126 1.00 39.24 84 ILE B N 1
ATOM 1811 C CA . ILE B 2 83 ? -60.151 15.948 68.763 1.00 39.14 84 ILE B CA 1
ATOM 1812 C C . ILE B 2 83 ? -59.416 15.936 67.439 1.00 40.89 84 ILE B C 1
ATOM 1813 O O . ILE B 2 83 ? -59.776 16.678 66.534 1.00 41.12 84 ILE B O 1
ATOM 1818 N N . GLN B 2 84 ? -58.404 15.066 67.342 1.00 42.23 85 GLN B N 1
ATOM 1819 C CA . GLN B 2 84 ? -57.657 14.747 66.109 1.00 41.55 85 GLN B CA 1
ATOM 1820 C C . GLN B 2 84 ? -57.449 13.273 66.044 1.00 40.38 85 GLN B C 1
ATOM 1821 O O . GLN B 2 84 ? -57.584 12.572 67.089 1.00 40.94 85 GLN B O 1
ATOM 1827 N N . TYR B 2 85 ? -56.998 12.786 64.905 1.00 39.75 86 TYR B N 1
ATOM 1828 C CA . TYR B 2 85 ? -56.442 11.429 64.903 1.00 43.67 86 TYR B CA 1
ATOM 1829 C C . TYR B 2 85 ? -55.089 11.426 65.590 1.00 44.24 86 TYR B C 1
ATOM 1830 O O . TYR B 2 85 ? -54.363 12.428 65.512 1.00 47.00 86 TYR B O 1
ATOM 1839 N N . ALA B 2 86 ? -54.750 10.335 66.267 1.00 48.31 87 ALA B N 1
ATOM 1840 C CA . ALA B 2 86 ? -53.381 10.112 66.752 1.00 47.90 87 ALA B CA 1
ATOM 1841 C C . ALA B 2 86 ? -52.412 10.145 65.552 1.00 51.65 87 ALA B C 1
ATOM 1842 O O . ALA B 2 86 ? -52.739 9.665 64.506 1.00 49.73 87 ALA B O 1
ATOM 1844 N N . LYS B 2 87 ? -51.247 10.753 65.731 1.00 60.20 88 LYS B N 1
ATOM 1845 C CA . LYS B 2 87 ? -50.138 10.780 64.731 1.00 57.96 88 LYS B CA 1
ATOM 1846 C C . LYS B 2 87 ? -49.590 9.389 64.466 1.00 55.98 88 LYS B C 1
ATOM 1847 O O . LYS B 2 87 ? -49.150 9.123 63.363 1.00 52.43 88 LYS B O 1
ATOM 1853 N N . THR B 2 88 ? -49.625 8.525 65.463 1.00 57.12 89 THR B N 1
ATOM 1854 C CA . THR B 2 88 ? -49.007 7.207 65.350 1.00 59.04 89 THR B CA 1
ATOM 1855 C C . THR B 2 88 ? -49.931 6.162 65.901 1.00 55.99 89 THR B C 1
ATOM 1856 O O . THR B 2 88 ? -50.730 6.464 66.747 1.00 57.75 89 THR B O 1
ATOM 1860 N N . ASP B 2 89 ? -49.770 4.934 65.448 1.00 55.73 90 ASP B N 1
ATOM 1861 C CA . ASP B 2 89 ? -50.596 3.834 65.884 1.00 59.00 90 ASP B CA 1
ATOM 1862 C C . ASP B 2 89 ? -50.377 3.527 67.338 1.00 58.99 90 ASP B C 1
ATOM 1863 O O . ASP B 2 89 ? -49.226 3.589 67.829 1.00 56.95 90 ASP B O 1
ATOM 1868 N N . SER B 2 90 ? -51.461 3.167 68.021 1.00 55.86 91 SER B N 1
ATOM 1869 C CA . SER B 2 90 ? -51.340 2.791 69.410 1.00 58.34 91 SER B CA 1
ATOM 1870 C C . SER B 2 90 ? -50.782 1.394 69.422 1.00 60.81 91 SER B C 1
ATOM 1871 O O . SER B 2 90 ? -51.131 0.595 68.564 1.00 66.99 91 SER B O 1
ATOM 1874 N N . ASP B 2 91 ? -49.909 1.119 70.381 1.00 61.51 92 ASP B N 1
ATOM 1875 C CA . ASP B 2 91 ? -49.145 -0.149 70.464 1.00 64.03 92 ASP B CA 1
ATOM 1876 C C . ASP B 2 9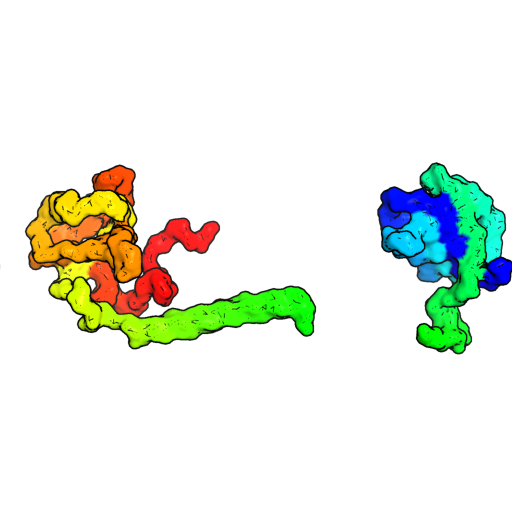1 ? -50.006 -1.390 70.207 1.00 65.02 92 ASP B C 1
ATOM 1877 O O . ASP B 2 91 ? -49.622 -2.220 69.449 1.00 67.83 92 ASP B O 1
ATOM 1882 N N . ILE B 2 92 ? -51.181 -1.436 70.823 1.00 65.99 93 ILE B N 1
ATOM 1883 C CA . ILE B 2 92 ? -52.112 -2.550 70.605 1.00 69.27 93 ILE B CA 1
ATOM 1884 C C . ILE B 2 92 ? -52.711 -2.639 69.187 1.00 66.54 93 ILE B C 1
ATOM 1885 O O . ILE B 2 92 ? -53.036 -3.697 68.734 1.00 67.79 93 ILE B O 1
ATOM 1890 N N . ILE B 2 93 ? -52.855 -1.508 68.514 1.00 58.72 94 ILE B N 1
ATOM 1891 C CA . ILE B 2 93 ? -53.170 -1.526 67.087 1.00 57.45 94 ILE B CA 1
ATOM 1892 C C . ILE B 2 93 ? -52.017 -2.110 66.279 1.00 62.10 94 ILE B C 1
ATOM 1893 O O . ILE B 2 93 ? -52.246 -3.007 65.437 1.00 57.44 94 ILE B O 1
ATOM 1898 N N . ALA B 2 94 ? -50.815 -1.575 66.533 1.00 62.31 95 ALA B N 1
ATOM 1899 C CA . ALA B 2 94 ? -49.622 -1.945 65.759 1.00 61.84 95 ALA B CA 1
ATOM 1900 C C . ALA B 2 94 ? -49.214 -3.405 65.914 1.00 62.32 95 ALA B C 1
ATOM 1901 O O . ALA B 2 94 ? -48.687 -3.984 64.975 1.00 67.27 95 ALA B O 1
ATOM 1903 N N . LYS B 2 95 ? -49.405 -3.942 67.114 1.00 61.97 96 LYS B N 1
ATOM 1904 C CA . LYS B 2 95 ? -49.116 -5.338 67.368 1.00 71.07 96 LYS B CA 1
ATOM 1905 C C . LYS B 2 95 ? -50.172 -6.203 66.656 1.00 77.17 96 LYS B C 1
ATOM 1906 O O . LYS B 2 95 ? -49.846 -7.281 66.138 1.00 80.73 96 LYS B O 1
ATOM 1912 N N . MET B 2 96 ? -51.408 -5.729 66.631 1.00 76.91 97 MET B N 1
ATOM 1913 C CA . MET B 2 96 ? -52.465 -6.387 65.869 1.00 78.86 97 MET B CA 1
ATOM 1914 C C . MET B 2 96 ? -52.131 -6.471 64.372 1.00 79.14 97 MET B C 1
ATOM 1915 O O . MET B 2 96 ? -52.313 -7.519 63.766 1.00 83.28 97 MET B O 1
ATOM 1920 N N . LYS B 2 97 ? -51.594 -5.384 63.840 1.00 74.28 98 LYS B N 1
ATOM 1921 C CA . LYS B 2 97 ? -51.083 -5.330 62.472 1.00 71.86 98 LYS B CA 1
ATOM 1922 C C . LYS B 2 97 ? -49.764 -6.079 62.138 1.00 72.57 98 LYS B C 1
ATOM 1923 O O . LYS B 2 97 ? -49.479 -6.326 60.962 1.00 68.26 98 LYS B O 1
ATOM 1929 N N . GLY B 2 98 ? -48.952 -6.378 63.151 1.00 77.11 99 GLY B N 1
ATOM 1930 C CA . GLY B 2 98 ? -47.557 -6.761 63.008 1.00 74.57 99 GLY B CA 1
ATOM 1931 C C . GLY B 2 98 ? -46.769 -5.601 62.449 1.00 75.39 99 GLY B C 1
ATOM 1932 O O . GLY B 2 98 ? -45.846 -5.819 61.701 1.00 76.76 99 GLY B O 1
ATOM 1933 N N . THR B 2 99 ? -47.159 -4.371 62.771 1.00 76.41 100 THR B N 1
ATOM 1934 C CA . THR B 2 99 ? -46.395 -3.183 62.388 1.00 72.13 100 THR B CA 1
ATOM 1935 C C . THR B 2 99 ? -45.455 -2.808 63.483 1.00 67.45 100 THR B C 1
ATOM 1936 O O . THR B 2 99 ? -44.631 -1.914 63.241 1.00 63.48 100 THR B O 1
ATOM 1940 N N . PHE B 2 100 ? -45.570 -3.448 64.661 1.00 63.01 101 PHE B N 1
ATOM 1941 C CA . PHE B 2 100 ? -44.939 -2.964 65.854 1.00 64.43 101 PHE B CA 1
ATOM 1942 C C . PHE B 2 100 ? -43.425 -3.089 65.832 1.00 69.93 101 PHE B C 1
ATOM 1943 O O . PHE B 2 100 ? -42.893 -4.141 65.521 1.00 74.48 101 PHE B O 1
ATOM 1951 N N . VAL B 2 101 ? -42.775 -1.985 66.162 1.00 76.21 102 VAL B N 1
ATOM 1952 C CA . VAL B 2 101 ? -41.342 -1.897 66.402 1.00 79.29 102 VAL B CA 1
ATOM 1953 C C . VAL B 2 101 ? -41.129 -1.045 67.655 1.00 80.38 102 VAL B C 1
ATOM 1954 O O . VAL B 2 101 ? -41.682 0.066 67.722 1.00 76.08 102 VAL B O 1
ATOM 1956 N N . GLU B 2 102 ? -40.324 -1.530 68.597 1.00 83.96 103 GLU B N 1
ATOM 1957 C CA . GLU B 2 102 ? -40.052 -0.796 69.842 1.00 85.85 103 GLU B CA 1
ATOM 1958 C C . GLU B 2 102 ? -39.547 0.632 69.619 1.00 81.71 103 GLU B C 1
ATOM 1959 O O . GLU B 2 102 ? -39.799 1.484 70.457 1.00 83.91 103 GLU B O 1
ATOM 1965 N N . GLU B 2 125 ? -34.132 -6.249 94.987 1.00 90.35 126 GLU B N 1
ATOM 1966 C CA . GLU B 2 125 ? -34.765 -5.851 96.284 1.00 90.62 126 GLU B CA 1
ATOM 1967 C C . GLU B 2 125 ? -35.742 -4.688 96.071 1.00 90.41 126 GLU B C 1
ATOM 1968 O O . GLU B 2 125 ? -35.302 -3.578 95.770 1.00 98.30 126 GLU B O 1
ATOM 1970 N N . THR B 2 126 ? -37.023 -4.921 96.240 1.00 86.77 127 THR B N 1
ATOM 1971 C CA . THR B 2 126 ? -37.978 -3.835 96.473 1.00 90.06 127 THR B CA 1
ATOM 1972 C C . THR B 2 126 ? -37.723 -3.084 97.793 1.00 93.24 127 THR B C 1
ATOM 1973 O O . THR B 2 126 ? -36.848 -3.448 98.573 1.00 91.11 127 THR B O 1
ATOM 1977 N N . ARG B 2 127 ? -38.506 -2.062 98.043 1.00 91.77 128 ARG B N 1
ATOM 1978 C CA . ARG B 2 127 ? -38.474 -1.355 99.310 1.00 90.81 128 ARG B CA 1
ATOM 1979 C C . ARG B 2 127 ? -39.101 -2.191 100.381 1.00 83.37 128 ARG B C 1
ATOM 1980 O O . ARG B 2 127 ? -38.815 -2.002 101.553 1.00 80.11 128 ARG B O 1
ATOM 1982 N N . GLU B 2 128 ? -39.994 -3.082 99.979 1.00 80.24 129 GLU B N 1
ATOM 1983 C CA . GLU B 2 128 ? -40.573 -3.965 100.937 1.00 85.11 129 GLU B CA 1
ATOM 1984 C C . GLU B 2 128 ? -39.618 -5.091 101.254 1.00 82.58 129 GLU B C 1
ATOM 1985 O O . GLU B 2 128 ? -39.675 -5.635 102.329 1.00 84.61 129 GLU B O 1
ATOM 1991 N N . GLU B 2 129 ? -38.709 -5.383 100.357 1.00 80.75 130 GLU B N 1
ATOM 1992 C CA . GLU B 2 129 ? -37.730 -6.434 100.618 1.00 78.76 130 GLU B CA 1
ATOM 1993 C C . GLU B 2 129 ? -36.550 -5.860 101.396 1.00 76.63 130 GLU B C 1
ATOM 1994 O O . GLU B 2 129 ? -36.053 -6.518 102.289 1.00 77.26 130 GLU B O 1
ATOM 2000 N N . ARG B 2 130 ? -36.061 -4.682 101.015 1.00 75.94 131 ARG B N 1
ATOM 2001 C CA . ARG B 2 130 ? -34.918 -4.081 101.724 1.00 78.63 131 ARG B CA 1
ATOM 2002 C C . ARG B 2 130 ? -35.287 -3.791 103.159 1.00 79.68 131 ARG B C 1
ATOM 2003 O O . ARG B 2 130 ? -34.471 -4.005 104.022 1.00 84.71 131 ARG B O 1
ATOM 2005 N N . MET B 2 131 ? -36.518 -3.351 103.393 1.00 83.94 132 MET B N 1
ATOM 2006 C CA . MET B 2 131 ? -37.008 -3.097 104.739 1.00 85.22 132 MET B CA 1
ATOM 2007 C C . MET B 2 131 ? -37.064 -4.346 105.597 1.00 78.43 132 MET B C 1
ATOM 2008 O O . MET B 2 131 ? -36.534 -4.348 106.681 1.00 74.84 132 MET B O 1
ATOM 2013 N N . GLU B 2 132 ? -37.689 -5.386 105.075 1.00 78.19 133 GLU B N 1
ATOM 2014 C CA . GLU B 2 132 ? -37.864 -6.626 105.814 1.00 74.77 133 GLU B CA 1
ATOM 2015 C C . GLU B 2 132 ? -36.496 -7.227 106.153 1.00 70.88 133 GLU B C 1
ATOM 2016 O O . GLU B 2 132 ? -36.299 -7.729 107.273 1.00 74.34 133 GLU B O 1
ATOM 2022 N N . ARG B 2 133 ? -35.574 -7.174 105.200 1.00 61.34 134 ARG B N 1
ATOM 2023 C CA . ARG B 2 133 ? -34.239 -7.686 105.454 1.00 62.89 134 ARG B CA 1
ATOM 2024 C C . ARG B 2 133 ? -33.528 -6.957 106.612 1.00 62.62 134 ARG B C 1
ATOM 2025 O O . ARG B 2 133 ? -32.836 -7.610 107.436 1.00 56.46 134 ARG B O 1
ATOM 2033 N N . LYS B 2 134 ? -33.701 -5.637 106.632 1.00 59.69 135 LYS B N 1
ATOM 2034 C CA . LYS B 2 134 ? -33.036 -4.799 107.640 1.00 61.60 135 LYS B CA 1
ATOM 2035 C C . LYS B 2 134 ? -33.476 -5.040 109.082 1.00 59.99 135 LYS B C 1
ATOM 2036 O O . LYS B 2 134 ? -32.608 -5.113 109.949 1.00 55.21 135 LYS B O 1
ATOM 2042 N N . ARG B 2 135 ? -34.782 -5.236 109.301 1.00 60.06 136 ARG B N 1
ATOM 2043 C CA . ARG B 2 135 ? -35.344 -5.593 110.630 1.00 62.98 136 ARG B CA 1
ATOM 2044 C C . ARG B 2 135 ? -34.863 -6.917 111.088 1.00 56.32 136 ARG B C 1
ATOM 2045 O O . ARG B 2 135 ? -34.527 -7.074 112.239 1.00 61.34 136 ARG B O 1
ATOM 2053 N N . ARG B 2 136 ? -34.835 -7.843 110.140 1.00 54.29 137 ARG B N 1
ATOM 2054 C CA . ARG B 2 136 ? -34.433 -9.208 110.368 1.00 54.62 137 ARG B CA 1
ATOM 2055 C C . ARG B 2 136 ? -33.005 -9.249 110.894 1.00 53.87 137 ARG B C 1
ATOM 2056 O O . ARG B 2 136 ? -32.665 -10.079 111.647 1.00 51.67 137 ARG B O 1
ATOM 2064 N N . GLU B 2 137 ? -32.180 -8.347 110.421 1.00 56.66 138 GLU B N 1
ATOM 2065 C CA . GLU B 2 137 ? -30.742 -8.413 110.674 1.00 52.50 138 GLU B CA 1
ATOM 2066 C C . GLU B 2 137 ? -30.451 -7.769 111.952 1.00 49.38 138 GLU B C 1
ATOM 2067 O O . GLU B 2 137 ? -29.515 -8.137 112.600 1.00 50.12 138 GLU B O 1
ATOM 2073 N N . LYS B 2 138 ? -31.182 -6.704 112.242 1.00 48.92 139 LYS B N 1
ATOM 2074 C CA . LYS B 2 138 ? -31.021 -5.983 113.483 1.00 47.40 139 LYS B CA 1
ATOM 2075 C C . LYS B 2 138 ? -31.375 -6.934 114.635 1.00 49.84 139 LYS B C 1
ATOM 2076 O O . LYS B 2 138 ? -30.599 -7.055 115.577 1.00 46.96 139 LYS B O 1
ATOM 2082 N N . ILE B 2 139 ? -32.548 -7.582 114.517 1.00 45.96 140 ILE B N 1
ATOM 2083 C CA . ILE B 2 139 ? -32.957 -8.552 115.487 1.00 49.60 140 ILE B CA 1
ATOM 2084 C C . ILE B 2 139 ? -31.842 -9.626 115.737 1.00 53.85 140 ILE B C 1
ATOM 2085 O O . ILE B 2 139 ? -31.429 -9.835 116.852 1.00 55.13 140 ILE B O 1
ATOM 2090 N N . GLU B 2 140 ? -31.374 -10.245 114.667 1.00 51.37 141 GLU B N 1
ATOM 2091 C CA . GLU B 2 140 ? -30.343 -11.303 114.731 1.00 52.73 141 GLU B CA 1
ATOM 2092 C C . GLU B 2 140 ? -29.042 -10.828 115.285 1.00 47.96 141 GLU B C 1
ATOM 2093 O O . GLU B 2 140 ? -28.447 -11.449 116.130 1.00 46.31 141 GLU B O 1
ATOM 2095 N N . ARG B 2 141 ? -28.610 -9.706 114.753 1.00 51.58 142 ARG B N 1
ATOM 2096 C CA . ARG B 2 141 ? -27.450 -8.945 115.274 1.00 54.15 142 ARG B CA 1
ATOM 2097 C C . ARG B 2 141 ? -27.552 -8.702 116.783 1.00 48.99 142 ARG B C 1
ATOM 2098 O O . ARG B 2 141 ? -26.619 -8.954 117.527 1.00 50.22 142 ARG B O 1
ATOM 2106 N N . ARG B 2 142 ? -28.710 -8.245 117.202 1.00 45.81 143 ARG B N 1
ATOM 2107 C CA . ARG B 2 142 ? -29.083 -8.102 118.647 1.00 47.37 143 ARG B CA 1
ATOM 2108 C C . ARG B 2 142 ? -28.954 -9.351 1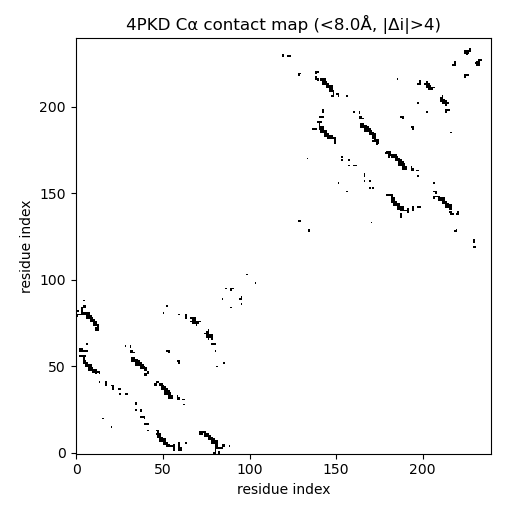19.527 1.00 45.23 143 ARG B C 1
ATOM 2109 O O . ARG B 2 142 ? -28.257 -9.299 120.533 1.00 41.15 143 ARG B O 1
ATOM 2117 N N . GLN B 2 143 ? -29.496 -10.453 119.037 1.00 46.28 144 GLN B N 1
ATOM 2118 C CA . GLN B 2 143 ? -29.437 -11.743 119.716 1.00 50.09 144 GLN B CA 1
ATOM 2119 C C . GLN B 2 143 ? -28.004 -12.225 119.898 1.00 47.49 144 GLN B C 1
ATOM 2120 O O . GLN B 2 143 ? -27.687 -12.834 120.937 1.00 46.17 144 GLN B O 1
ATOM 2126 N N . GLN B 2 144 ? -27.192 -12.021 118.876 1.00 46.12 145 GLN B N 1
ATOM 2127 C CA . GLN B 2 144 ? -25.778 -12.358 118.976 1.00 51.99 145 GLN B CA 1
ATOM 2128 C C . GLN B 2 144 ? -25.062 -11.476 119.975 1.00 48.80 145 GLN B C 1
ATOM 2129 O O . GLN B 2 144 ? -24.193 -11.948 120.667 1.00 47.07 145 GLN B O 1
ATOM 2135 N N . GLU B 2 145 ? -25.440 -10.209 120.044 1.00 50.73 146 GLU B N 1
ATOM 2136 C CA . GLU B 2 145 ? -24.843 -9.273 121.003 1.00 49.73 146 GLU B CA 1
ATOM 2137 C C . GLU B 2 145 ? -25.122 -9.712 122.421 1.00 48.26 146 GLU B C 1
ATOM 2138 O O . GLU B 2 145 ? -24.248 -9.704 123.266 1.00 45.18 146 GLU B O 1
ATOM 2144 N N . VAL B 2 146 ? -26.379 -10.063 122.653 1.00 49.62 147 VAL B N 1
ATOM 2145 C CA . VAL B 2 146 ? -26.876 -10.494 123.938 1.00 50.00 147 VAL B CA 1
ATOM 2146 C C . VAL B 2 146 ? -26.234 -11.812 124.349 1.00 48.53 147 VAL B C 1
ATOM 2147 O O . VAL B 2 146 ? -25.930 -12.010 125.501 1.00 54.37 147 VAL B O 1
ATOM 2151 N N . GLU B 2 147 ? -26.062 -12.693 123.402 1.00 47.54 148 GLU B N 1
ATOM 2152 C CA . GLU B 2 147 ? -25.408 -13.998 123.650 1.00 49.21 148 GLU B CA 1
ATOM 2153 C C . GLU B 2 147 ? -23.970 -13.799 124.118 1.00 47.23 148 GLU B C 1
ATOM 2154 O O . GLU B 2 147 ? -23.508 -14.423 124.999 1.00 45.88 148 GLU B O 1
ATOM 2160 N N . THR B 2 148 ? -23.290 -12.916 123.462 1.00 45.55 149 THR B N 1
ATOM 2161 C CA . THR B 2 148 ? -21.933 -12.565 123.808 1.00 49.16 149 THR B CA 1
ATOM 2162 C C . THR B 2 148 ? -21.759 -11.896 125.141 1.00 50.81 149 THR B C 1
ATOM 2163 O O . THR B 2 148 ? -20.820 -12.210 125.824 1.00 58.46 149 THR B O 1
ATOM 2167 N N . GLU B 2 149 ? -22.639 -10.956 125.473 1.00 49.54 150 GLU B N 1
ATOM 2168 C CA . GLU B 2 149 ? -22.621 -10.342 126.779 1.00 52.23 150 GLU B CA 1
ATOM 2169 C C . GLU B 2 149 ? -22.852 -11.339 127.880 1.00 54.71 150 GLU B C 1
ATOM 2170 O O . GLU B 2 149 ? -22.185 -11.356 128.889 1.00 56.44 150 GLU B O 1
ATOM 2176 N N . LEU B 2 150 ? -23.769 -12.242 127.576 1.00 53.63 151 LEU B N 1
ATOM 2177 C CA . LEU B 2 150 ? -24.257 -13.231 128.505 1.00 56.06 151 LEU B CA 1
ATOM 2178 C C . LEU B 2 150 ? -23.147 -14.068 129.108 1.00 59.60 151 LEU B C 1
ATOM 2179 O O . LEU B 2 150 ? -23.194 -14.403 130.242 1.00 64.68 151 LEU B O 1
ATOM 2184 N N . LYS B 2 151 ? -22.159 -14.403 128.314 1.00 63.47 152 LYS B N 1
ATOM 2185 C CA . LYS B 2 151 ? -21.059 -15.200 128.759 1.00 68.36 152 LYS B CA 1
ATOM 2186 C C . LYS B 2 151 ? -19.954 -14.383 129.347 1.00 62.72 152 LYS B C 1
ATOM 2187 O O . LYS B 2 151 ? -19.029 -14.943 129.836 1.00 68.46 152 LYS B O 1
ATOM 2193 N N . MET B 2 152 ? -20.061 -13.075 129.304 1.00 57.16 153 MET B N 1
ATOM 2194 C CA . MET B 2 152 ? -19.301 -12.194 130.165 1.00 58.90 153 MET B CA 1
ATOM 2195 C C . MET B 2 152 ? -19.953 -11.962 131.544 1.00 54.44 153 MET B C 1
ATOM 2196 O O . MET B 2 152 ? -19.368 -11.320 132.417 1.00 54.53 153 MET B O 1
ATOM 2201 N N . TRP B 2 153 ? -21.155 -12.463 131.742 1.00 46.47 154 TRP B N 1
ATOM 2202 C CA . TRP B 2 153 ? -21.957 -12.045 132.856 1.00 40.78 154 TRP B CA 1
ATOM 2203 C C . TRP B 2 153 ? -21.861 -13.126 133.884 1.00 39.32 154 TRP B C 1
ATOM 2204 O O . TRP B 2 153 ? -22.240 -14.245 133.619 1.00 40.26 154 TRP B O 1
ATOM 2215 N N . ASP B 2 154 ? -21.364 -12.801 135.044 1.00 41.95 155 ASP B N 1
ATOM 2216 C CA . ASP B 2 154 ? -21.234 -13.735 136.074 1.00 43.32 155 ASP B CA 1
ATOM 2217 C C . ASP B 2 154 ? -21.178 -12.992 137.395 1.00 42.58 155 ASP B C 1
ATOM 2218 O O . ASP B 2 154 ? -20.091 -12.571 137.812 1.00 42.71 155 ASP B O 1
ATOM 2223 N N . PRO B 2 155 ? -22.313 -12.862 138.065 1.00 41.60 156 PRO B N 1
ATOM 2224 C CA . PRO B 2 155 ? -22.415 -12.081 139.336 1.00 37.83 156 PRO B CA 1
ATOM 2225 C C . PRO B 2 155 ? -21.717 -12.688 140.509 1.00 37.14 156 PRO B C 1
ATOM 2226 O O . PRO B 2 155 ? -21.402 -11.938 141.377 1.00 31.87 156 PRO B O 1
ATOM 2230 N N . HIS B 2 156 ? -21.426 -14.003 140.462 1.00 40.76 157 HIS B N 1
ATOM 2231 C CA . HIS B 2 156 ? -20.558 -14.670 141.459 1.00 42.97 157 HIS B CA 1
ATOM 2232 C C . HIS B 2 156 ? -19.074 -14.214 141.374 1.00 43.68 157 HIS B C 1
ATOM 2233 O O . HIS B 2 156 ? -18.230 -14.675 142.139 1.00 49.15 157 HIS B O 1
ATOM 2240 N N . ASN B 2 157 ? -18.738 -13.471 140.340 1.00 44.33 158 ASN B N 1
ATOM 2241 C CA . ASN B 2 157 ? -17.401 -13.030 140.088 1.00 46.00 158 ASN B CA 1
ATOM 2242 C C . ASN B 2 157 ? -17.368 -11.546 139.982 1.00 46.96 158 ASN B C 1
ATOM 2243 O O . ASN B 2 157 ? -16.374 -11.032 139.552 1.00 49.38 158 ASN B O 1
ATOM 2248 N N . ASP B 2 158 ? -18.426 -10.880 140.435 1.00 43.25 159 ASP B N 1
ATOM 2249 C CA . ASP B 2 158 ? -18.546 -9.472 140.404 1.00 42.95 159 ASP B CA 1
ATOM 2250 C C . ASP B 2 158 ? -18.079 -8.992 141.804 1.00 44.63 159 ASP B C 1
ATOM 2251 O O . ASP B 2 158 ? -18.597 -9.539 142.784 1.00 46.29 159 ASP B O 1
ATOM 2256 N N . PRO B 2 159 ? -17.116 -8.004 141.913 1.00 44.83 160 PRO B N 1
ATOM 2257 C CA . PRO B 2 159 ? -16.658 -7.599 143.275 1.00 43.20 160 PRO B CA 1
ATOM 2258 C C . PRO B 2 159 ? -17.678 -6.826 144.078 1.00 39.57 160 PRO B C 1
ATOM 2259 O O . PRO B 2 159 ? -17.667 -6.878 145.348 1.00 37.83 160 PRO B O 1
ATOM 2263 N N . ASN B 2 160 ? -18.601 -6.204 143.352 1.00 37.10 161 ASN B N 1
ATOM 2264 C CA . ASN B 2 160 ? -19.798 -5.613 143.961 1.00 35.00 161 ASN B CA 1
ATOM 2265 C C . ASN B 2 160 ? -20.780 -6.485 144.639 1.00 35.73 161 ASN B C 1
ATOM 2266 O O . ASN B 2 160 ? -21.454 -5.959 145.559 1.00 34.53 161 ASN B O 1
ATOM 2271 N N . ALA B 2 161 ? -20.889 -7.769 144.233 1.00 36.35 162 ALA B N 1
ATOM 2272 C CA . ALA B 2 161 ? -21.897 -8.684 144.824 1.00 38.22 162 ALA B CA 1
ATOM 2273 C C . ALA B 2 161 ? -21.243 -9.486 145.918 1.00 37.99 162 ALA B C 1
ATOM 2274 O O . ALA B 2 161 ? -20.523 -10.367 145.590 1.00 41.43 162 ALA B O 1
ATOM 2276 N N . GLN B 2 162 ? -21.540 -9.211 147.184 1.00 36.53 163 GLN B N 1
ATOM 2277 C CA . GLN B 2 162 ? -20.904 -9.854 148.326 1.00 36.89 163 GLN B CA 1
ATOM 2278 C C . GLN B 2 162 ? -21.889 -10.452 149.297 1.00 34.55 163 GLN B C 1
ATOM 2279 O O . GLN B 2 162 ? -23.081 -10.084 149.348 1.00 35.04 163 GLN B O 1
ATOM 2285 N N . GLY B 2 163 ? -21.360 -11.312 150.154 1.00 33.79 164 GLY B N 1
ATOM 2286 C CA . GLY B 2 163 ? -22.146 -11.866 151.271 1.00 34.22 164 GLY B CA 1
ATOM 2287 C C . GLY B 2 163 ? -23.237 -12.821 150.837 1.00 34.49 164 GLY B C 1
ATOM 2288 O O . GLY B 2 163 ? -23.211 -13.375 149.696 1.00 33.48 164 GLY B O 1
ATOM 2289 N N . ASP B 2 164 ? -24.158 -13.037 151.741 1.00 33.44 165 ASP B N 1
ATOM 2290 C CA . ASP B 2 164 ? -25.170 -14.023 151.531 1.00 34.64 165 ASP B CA 1
ATOM 2291 C C . ASP B 2 164 ? -26.266 -13.424 150.647 1.00 33.18 165 ASP B C 1
ATOM 2292 O O . ASP B 2 164 ? -27.060 -12.559 151.103 1.00 30.07 165 ASP B O 1
ATOM 2297 N N . ALA B 2 165 ? -26.325 -13.961 149.421 1.00 32.45 166 ALA B N 1
ATOM 2298 C CA . ALA B 2 165 ? -27.441 -13.678 148.485 1.00 33.81 166 ALA B CA 1
ATOM 2299 C C . ALA B 2 165 ? -28.790 -13.901 149.087 1.00 32.62 166 ALA B C 1
ATOM 2300 O O . ALA B 2 165 ? -29.657 -13.094 148.915 1.00 35.76 166 ALA B O 1
ATOM 2302 N N . PHE B 2 166 ? -28.913 -14.964 149.890 1.00 34.16 167 PHE B N 1
ATOM 2303 C CA . PHE B 2 166 ? -30.149 -15.302 150.612 1.00 35.56 167 PHE B CA 1
ATOM 2304 C C . PHE B 2 166 ? -30.496 -14.381 151.687 1.00 35.12 167 PHE B C 1
ATOM 2305 O O . PHE B 2 166 ? -31.605 -14.420 152.155 1.00 36.81 167 PHE B O 1
ATOM 2313 N N . LYS B 2 167 ? -29.563 -13.585 152.160 1.00 36.41 168 LYS B N 1
ATOM 2314 C CA . LYS B 2 167 ? -29.938 -12.456 153.101 1.00 33.80 168 LYS B CA 1
ATOM 2315 C C . LYS B 2 167 ? -30.055 -11.088 152.424 1.00 30.81 168 LYS B C 1
ATOM 2316 O O . LYS B 2 167 ? -30.232 -9.969 153.082 1.00 28.01 168 LYS B O 1
ATOM 2322 N N . THR B 2 168 ? -30.007 -11.102 151.092 1.00 29.71 169 THR B N 1
ATOM 2323 C CA . THR B 2 168 ? -30.021 -9.833 150.334 1.00 27.85 169 THR B CA 1
ATOM 2324 C C . THR B 2 168 ? -31.362 -9.437 149.705 1.00 26.59 169 THR B C 1
ATOM 2325 O O . THR B 2 168 ? -31.905 -10.163 148.987 1.00 28.82 169 THR B O 1
ATOM 2329 N N . LEU B 2 169 ? -31.785 -8.236 149.954 1.00 26.99 170 LEU B N 1
ATOM 2330 C CA . LEU B 2 169 ? -32.934 -7.604 149.408 1.00 27.01 170 LEU B CA 1
ATOM 2331 C C . LEU B 2 169 ? -32.524 -6.789 148.160 1.00 28.23 170 LEU B C 1
ATOM 2332 O O . LEU B 2 169 ? -31.464 -6.253 148.063 1.00 26.69 170 LEU B O 1
ATOM 2337 N N . PHE B 2 170 ? -33.442 -6.644 147.226 1.00 28.71 171 PHE B N 1
ATOM 2338 C CA . PHE B 2 170 ? -33.285 -5.859 146.011 1.00 27.42 171 PHE B CA 1
ATOM 2339 C C . PHE B 2 170 ? -34.356 -4.830 146.071 1.00 28.44 171 PHE B C 1
ATOM 2340 O O . PHE B 2 170 ? -35.515 -5.181 146.230 1.00 30.47 171 PHE B O 1
ATOM 2348 N N . VAL B 2 171 ? -33.977 -3.564 145.936 1.00 29.09 172 VAL B N 1
ATOM 2349 C CA . VAL B 2 171 ? -34.910 -2.433 145.998 1.00 29.10 172 VAL B CA 1
ATOM 2350 C C . VAL B 2 171 ? -34.699 -1.653 144.717 1.00 31.41 172 VAL B C 1
ATOM 2351 O O . VAL B 2 171 ? -33.566 -1.294 144.483 1.00 34.27 172 VAL B O 1
ATOM 2355 N N . ALA B 2 172 ? -35.743 -1.448 143.896 1.00 30.41 173 ALA B N 1
ATOM 2356 C CA . ALA B 2 172 ? -35.686 -0.647 142.702 1.00 30.60 173 ALA B CA 1
ATOM 2357 C C . ALA B 2 172 ? -36.692 0.448 142.763 1.00 29.76 173 ALA B C 1
ATOM 2358 O O . ALA B 2 172 ? -37.414 0.548 143.720 1.00 29.05 173 ALA B O 1
ATOM 2360 N N . ARG B 2 173 ? -36.720 1.287 141.728 1.00 29.57 174 ARG B N 1
ATOM 2361 C CA . ARG B 2 173 ? -37.643 2.414 141.545 1.00 29.38 174 ARG B CA 1
ATOM 2362 C C . ARG B 2 173 ? -37.416 3.506 142.562 1.00 32.67 174 ARG B C 1
ATOM 2363 O O . ARG B 2 173 ? -38.299 4.321 142.834 1.00 31.46 174 ARG B O 1
ATOM 2371 N N . VAL B 2 174 ? -36.190 3.560 143.098 1.00 30.87 175 VAL B N 1
ATOM 2372 C CA . VAL B 2 174 ? -35.877 4.521 144.104 1.00 31.16 175 VAL B CA 1
ATOM 2373 C C . VAL B 2 174 ? -35.822 5.975 143.454 1.00 32.19 175 VAL B C 1
ATOM 2374 O O . VAL B 2 174 ? -35.350 6.127 142.306 1.00 30.47 175 VAL B O 1
ATOM 2378 N N . ASN B 2 175 ? -36.216 7.006 144.196 1.00 29.22 176 ASN B N 1
ATOM 2379 C CA . ASN B 2 175 ? -35.897 8.315 143.817 1.00 31.90 176 ASN B CA 1
ATOM 2380 C C . ASN B 2 175 ? -34.348 8.484 143.662 1.00 34.09 176 ASN B C 1
ATOM 2381 O O . ASN B 2 175 ? -33.599 8.090 144.500 1.00 32.04 176 ASN B O 1
ATOM 2386 N N . TYR B 2 176 ? -33.914 9.080 142.566 1.00 34.20 177 TYR B N 1
ATOM 2387 C CA . TYR B 2 176 ? -32.483 9.361 142.382 1.00 36.04 177 TYR B CA 1
ATOM 2388 C C . TYR B 2 176 ? -31.925 10.264 143.501 1.00 34.23 177 TYR B C 1
ATOM 2389 O O . TYR B 2 176 ? -30.769 10.125 143.854 1.00 30.99 177 TYR B O 1
ATOM 2398 N N . ASP B 2 177 ? -32.795 11.086 144.093 1.00 32.83 178 ASP B N 1
ATOM 2399 C CA . ASP B 2 177 ? -32.442 11.922 145.220 1.00 36.15 178 ASP B CA 1
ATOM 2400 C C . ASP B 2 177 ? -32.303 11.252 146.563 1.00 39.23 178 ASP B C 1
ATOM 2401 O O . ASP B 2 177 ? -31.566 11.781 147.437 1.00 45.18 178 ASP B O 1
ATOM 2406 N N . THR B 2 178 ? -33.038 10.158 146.793 1.00 36.94 179 THR B N 1
ATOM 2407 C CA . THR B 2 178 ? -32.888 9.397 148.007 1.00 34.99 179 THR B CA 1
ATOM 2408 C C . THR B 2 178 ? -31.447 9.037 148.340 1.00 35.10 179 THR B C 1
ATOM 2409 O O . THR B 2 178 ? -30.786 8.493 147.528 1.00 38.60 179 THR B O 1
A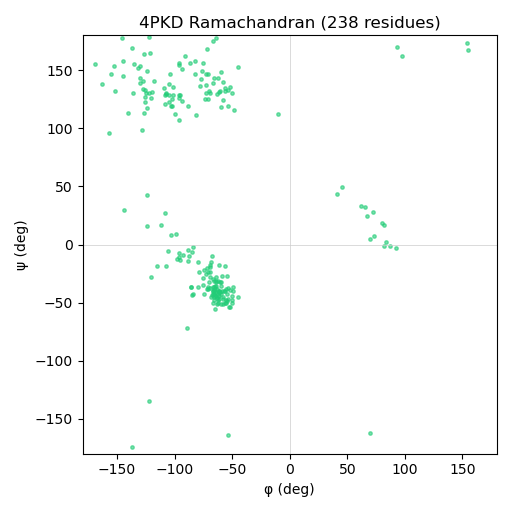TOM 2413 N N . THR B 2 179 ? -31.034 9.295 149.559 1.00 34.67 180 THR B N 1
ATOM 2414 C CA . THR B 2 179 ? -29.657 9.065 149.966 1.00 35.03 180 THR B CA 1
ATOM 2415 C C . THR B 2 179 ? -29.561 7.649 150.515 1.00 39.59 180 THR B C 1
ATOM 2416 O O . THR B 2 179 ? -30.576 7.022 150.883 1.00 41.09 180 THR B O 1
ATOM 2420 N N . GLU B 2 180 ? -28.349 7.129 150.605 1.00 38.86 181 GLU B N 1
ATOM 2421 C CA . GLU B 2 180 ? -28.128 5.840 151.204 1.00 37.54 181 GLU B CA 1
ATOM 2422 C C . GLU B 2 180 ? -28.539 5.814 152.666 1.00 38.03 181 GLU B C 1
ATOM 2423 O O . GLU B 2 180 ? -29.052 4.784 153.152 1.00 39.17 181 GLU B O 1
ATOM 2429 N N . SER B 2 181 ? -28.413 6.937 153.362 1.00 36.68 182 SER B N 1
ATOM 2430 C CA . SER B 2 181 ? -28.961 7.081 154.706 1.00 35.46 182 SER B CA 1
ATOM 2431 C C . SER B 2 181 ? -30.444 6.913 154.864 1.00 35.04 182 SER B C 1
ATOM 2432 O O . SER B 2 181 ? -30.893 6.200 155.773 1.00 38.76 182 SER B O 1
ATOM 2435 N N . LYS B 2 182 ? -31.209 7.623 154.056 1.00 33.71 183 LYS B N 1
ATOM 2436 C CA . LYS B 2 182 ? -32.642 7.547 154.162 1.00 37.99 183 LYS B CA 1
ATOM 2437 C C . LYS B 2 182 ? -33.100 6.094 153.946 1.00 40.83 183 LYS B C 1
ATOM 2438 O O . LYS B 2 182 ? -33.972 5.595 154.650 1.00 43.89 183 LYS B O 1
ATOM 2444 N N . LEU B 2 183 ? -32.453 5.454 152.984 1.00 39.38 184 LEU B N 1
ATOM 2445 C CA . LEU B 2 183 ? -32.689 4.073 152.665 1.00 37.54 184 LEU B CA 1
ATOM 2446 C C . LEU B 2 183 ? -32.313 3.146 153.750 1.00 39.95 184 LEU B C 1
ATOM 2447 O O . LEU B 2 183 ? -33.093 2.254 154.020 1.00 41.40 184 LEU B O 1
ATOM 2452 N N . ARG B 2 184 ? -31.158 3.341 154.383 1.00 39.59 185 ARG B N 1
ATOM 2453 C CA . ARG B 2 184 ? -30.758 2.499 155.492 1.00 39.15 185 ARG B CA 1
ATOM 2454 C C . ARG B 2 184 ? -31.728 2.722 156.644 1.00 41.60 185 ARG B C 1
ATOM 2455 O O . ARG B 2 184 ? -32.168 1.757 157.254 1.00 38.45 185 ARG B O 1
ATOM 2463 N N . ARG B 2 185 ? -32.051 3.959 156.949 1.00 44.54 186 ARG B N 1
ATOM 2464 C CA . ARG B 2 185 ? -33.163 4.193 157.889 1.00 51.25 186 ARG B CA 1
ATOM 2465 C C . ARG B 2 185 ? -34.508 3.459 157.616 1.00 50.82 186 ARG B C 1
ATOM 2466 O O . ARG B 2 185 ? -35.063 2.865 158.508 1.00 51.83 186 ARG B O 1
ATOM 2474 N N . GLU B 2 186 ? -35.009 3.554 156.406 1.00 46.28 187 GLU B N 1
ATOM 2475 C CA . GLU B 2 186 ? -36.288 2.927 156.107 1.00 47.73 187 GLU B CA 1
ATOM 2476 C C . GLU B 2 186 ? -36.232 1.360 156.226 1.00 45.90 187 GLU B C 1
ATOM 2477 O O . GLU B 2 186 ? -37.170 0.780 156.622 1.00 43.96 187 GLU B O 1
ATOM 2483 N N . PHE B 2 187 ? -35.141 0.737 155.866 1.00 40.10 188 PHE B N 1
ATOM 2484 C CA . PHE B 2 187 ? -35.077 -0.679 155.819 1.00 40.30 188 PHE B CA 1
ATOM 2485 C C . PHE B 2 187 ? -34.482 -1.297 157.066 1.00 42.30 188 PHE B C 1
ATOM 2486 O O . PHE B 2 187 ? -34.422 -2.509 157.192 1.00 41.37 188 PHE B O 1
ATOM 2494 N N . GLU B 2 188 ? -33.962 -0.473 157.957 1.00 45.24 189 GLU B N 1
ATOM 2495 C CA . GLU B 2 188 ? -33.422 -0.922 159.276 1.00 45.05 189 GLU B CA 1
ATOM 2496 C C . GLU B 2 188 ? -34.539 -1.382 160.150 1.00 42.42 189 GLU B C 1
ATOM 2497 O O . GLU B 2 188 ? -34.297 -2.219 161.012 1.00 39.87 189 GLU B O 1
ATOM 2503 N N . VAL B 2 189 ? -35.753 -0.841 159.950 1.00 39.83 190 VAL B N 1
ATOM 2504 C CA . VAL B 2 189 ? -36.903 -1.209 160.770 1.00 39.63 190 VAL B CA 1
ATOM 2505 C C . VAL B 2 189 ? -37.140 -2.725 160.790 1.00 39.10 190 VAL B C 1
ATOM 2506 O O . VAL B 2 189 ? -37.625 -3.213 161.740 1.00 42.08 190 VAL B O 1
ATOM 2510 N N . TYR B 2 190 ? -36.741 -3.444 159.748 1.00 37.61 191 TYR B N 1
ATOM 2511 C CA . TYR B 2 190 ? -36.995 -4.823 159.645 1.00 36.04 191 TYR B CA 1
ATOM 2512 C C . TYR B 2 190 ? -35.907 -5.638 160.297 1.00 35.85 191 TYR B C 1
ATOM 2513 O O . TYR B 2 190 ? -36.095 -6.836 160.493 1.00 37.44 191 TYR B O 1
ATOM 2522 N N . GLY B 2 191 ? -34.774 -5.046 160.600 1.00 33.93 192 GLY B N 1
ATOM 2523 C CA . GLY B 2 191 ? -33.701 -5.724 161.349 1.00 34.23 192 GLY B CA 1
ATOM 2524 C C . GLY B 2 191 ? -32.352 -5.100 161.034 1.00 36.07 192 GLY B C 1
ATOM 2525 O O . GLY B 2 191 ? -32.251 -4.383 160.034 1.00 38.43 192 GLY B O 1
ATOM 2526 N N . PRO B 2 192 ? -31.306 -5.408 161.814 1.00 38.33 193 PRO B N 1
ATOM 2527 C CA . PRO B 2 192 ? -29.937 -4.931 161.468 1.00 42.05 193 PRO B CA 1
ATOM 2528 C C . PRO B 2 192 ? -29.440 -5.291 160.010 1.00 44.75 193 PRO B C 1
ATOM 2529 O O . PRO B 2 192 ? -29.505 -6.460 159.541 1.00 47.28 193 PRO B O 1
ATOM 2533 N N . ILE B 2 193 ? -28.906 -4.258 159.369 1.00 44.03 194 ILE B N 1
ATOM 2534 C CA . ILE B 2 193 ? -28.410 -4.289 158.036 1.00 40.46 194 ILE B CA 1
ATOM 2535 C C . ILE B 2 193 ? -26.921 -4.518 158.105 1.00 40.18 194 ILE B C 1
ATOM 2536 O O . ILE B 2 193 ? -26.250 -3.746 158.668 1.00 41.36 194 ILE B O 1
ATOM 2541 N N . LYS B 2 194 ? -26.417 -5.526 157.416 1.00 43.05 195 LYS B N 1
ATOM 2542 C CA . LYS B 2 194 ? -24.944 -5.756 157.309 1.00 41.01 195 LYS B CA 1
ATOM 2543 C C . LYS B 2 194 ? -24.315 -4.827 156.275 1.00 41.81 195 LYS B C 1
ATOM 2544 O O . LYS B 2 194 ? -23.167 -4.454 156.424 1.00 43.12 195 LYS B O 1
ATOM 2550 N N . ARG B 2 195 ? -25.008 -4.542 155.179 1.00 42.35 196 ARG B N 1
ATOM 2551 C CA . ARG B 2 195 ? -24.452 -3.844 154.050 1.00 41.26 196 ARG B CA 1
ATOM 2552 C C . ARG B 2 195 ? -25.507 -3.261 153.059 1.00 41.43 196 ARG B C 1
ATOM 2553 O O . ARG B 2 195 ? -26.472 -3.891 152.728 1.00 43.99 196 ARG B O 1
ATOM 2561 N N . ILE B 2 196 ? -25.283 -2.052 152.575 1.00 40.51 197 ILE B N 1
ATOM 2562 C CA . ILE B 2 196 ? -26.044 -1.441 151.490 1.00 38.45 197 ILE B CA 1
ATOM 2563 C C . ILE B 2 196 ? -25.113 -1.133 150.335 1.00 39.99 197 ILE B C 1
ATOM 2564 O O . ILE B 2 196 ? -24.062 -0.542 150.516 1.00 47.95 197 ILE B O 1
ATOM 2569 N N . HIS B 2 197 ? -25.508 -1.526 149.137 1.00 38.69 198 HIS B N 1
ATOM 2570 C CA . HIS B 2 197 ? -24.821 -1.158 147.895 1.00 34.74 198 HIS B CA 1
ATOM 2571 C C . HIS B 2 197 ? -25.861 -0.584 146.918 1.00 34.89 198 HIS B C 1
ATOM 2572 O O . HIS B 2 197 ? -26.566 -1.310 146.235 1.00 33.71 198 HIS B O 1
ATOM 2579 N N . MET B 2 198 ? -25.935 0.718 146.858 1.00 36.35 199 MET B N 1
ATOM 2580 C CA . MET B 2 198 ? -26.695 1.441 145.808 1.00 36.39 199 MET B CA 1
ATOM 2581 C C . MET B 2 198 ? -25.929 1.428 144.511 1.00 34.29 199 MET B C 1
ATOM 2582 O O . MET B 2 198 ? -24.726 1.391 144.499 1.00 32.22 199 MET B O 1
ATOM 2587 N N . VAL B 2 199 ? -26.627 1.445 143.407 1.00 32.52 200 VAL B N 1
ATOM 2588 C CA . VAL B 2 199 ? -25.952 1.235 142.128 1.00 32.43 200 VAL B CA 1
ATOM 2589 C C . VAL B 2 199 ? -25.917 2.534 141.338 1.00 33.40 200 VAL B C 1
ATOM 2590 O O . VAL B 2 199 ? -26.926 3.228 141.179 1.00 35.74 200 VAL B O 1
ATOM 2594 N N . TYR B 2 200 ? -24.759 2.824 140.793 1.00 34.15 201 TYR B N 1
ATOM 2595 C CA . TYR B 2 200 ? -24.533 4.074 139.997 1.00 34.57 201 TYR B CA 1
ATOM 2596 C C . TYR B 2 200 ? -24.011 3.713 138.616 1.00 32.53 201 TYR B C 1
ATOM 2597 O O . TYR B 2 200 ? -23.340 2.729 138.452 1.00 31.37 201 TYR B O 1
ATOM 2606 N N . SER B 2 201 ? -24.319 4.516 137.622 1.00 33.93 202 SER B N 1
ATOM 2607 C CA . SER B 2 201 ? -23.719 4.348 136.328 1.00 37.99 202 SER B CA 1
ATOM 2608 C C . SER B 2 201 ? -22.186 4.436 136.423 1.00 41.95 202 SER B C 1
ATOM 2609 O O . SER B 2 201 ? -21.651 5.386 136.937 1.00 45.38 202 SER B O 1
ATOM 2612 N N . LYS B 2 202 ? -21.499 3.430 135.951 1.00 42.54 203 LYS B N 1
ATOM 2613 C CA . LYS B 2 202 ? -20.078 3.483 135.808 1.00 43.96 203 LYS B CA 1
ATOM 2614 C C . LYS B 2 202 ? -19.701 4.611 134.821 1.00 49.70 203 LYS B C 1
ATOM 2615 O O . LYS B 2 202 ? -18.601 5.047 134.866 1.00 47.45 203 LYS B O 1
ATOM 2621 N N . ARG B 2 203 ? -20.635 5.114 133.999 1.00 50.99 204 ARG B N 1
ATOM 2622 C CA . ARG B 2 203 ? -20.336 6.223 133.118 1.00 51.86 204 ARG B CA 1
ATOM 2623 C C . ARG B 2 203 ? -20.576 7.643 133.701 1.00 52.58 204 ARG B C 1
ATOM 2624 O O . ARG B 2 203 ? -19.650 8.376 13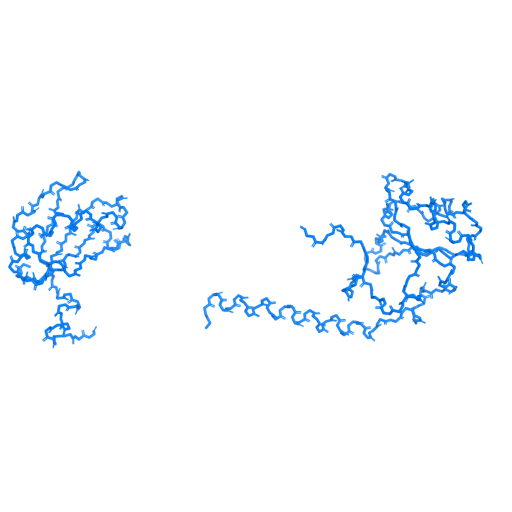3.979 1.00 53.10 204 ARG B O 1
ATOM 2632 N N . SER B 2 204 ? -21.817 8.029 133.858 1.00 49.21 205 SER B N 1
ATOM 2633 C CA . SER B 2 204 ? -22.191 9.315 134.461 1.00 42.40 205 SER B CA 1
ATOM 2634 C C . SER B 2 204 ? -21.900 9.356 135.927 1.00 41.75 205 SER B C 1
ATOM 2635 O O . SER B 2 204 ? -21.702 10.418 136.450 1.00 45.45 205 SER B O 1
ATOM 2638 N N . GLY B 2 205 ? -21.998 8.222 136.624 1.00 42.76 206 GLY B N 1
ATOM 2639 C CA . GLY B 2 205 ? -22.096 8.186 138.076 1.00 40.00 206 GLY B CA 1
ATOM 2640 C C . GLY B 2 205 ? -23.426 8.620 138.597 1.00 40.06 206 GLY B C 1
ATOM 2641 O O . GLY B 2 205 ? -23.523 8.717 139.795 1.00 41.06 206 GLY B O 1
ATOM 2642 N N . LYS B 2 206 ? -24.432 8.845 137.730 1.00 39.26 207 LYS B N 1
ATOM 2643 C CA . LYS B 2 206 ? -25.783 9.124 138.140 1.00 41.20 207 LYS B CA 1
ATOM 2644 C C . LYS B 2 206 ? -26.392 7.813 138.833 1.00 44.27 207 LYS B C 1
ATOM 2645 O O . LYS B 2 206 ? -26.142 6.712 138.342 1.00 38.56 207 LYS B O 1
ATOM 2647 N N . PRO B 2 207 ? -27.158 7.940 139.942 1.00 45.38 208 PRO B N 1
ATOM 2648 C CA . PRO B 2 207 ? -27.728 6.707 140.518 1.00 43.99 208 PRO B CA 1
ATOM 2649 C C . PRO B 2 207 ? -28.672 6.014 139.566 1.00 38.59 208 PRO B C 1
ATOM 2650 O O . PRO B 2 207 ? -29.419 6.703 138.855 1.00 41.21 208 PRO B O 1
ATOM 2654 N N . ARG B 2 208 ? -28.644 4.698 139.583 1.00 37.14 209 ARG B N 1
ATOM 2655 C CA . ARG B 2 208 ? -29.522 3.873 138.701 1.00 36.07 209 ARG B CA 1
ATOM 2656 C C . ARG B 2 208 ? -30.904 3.683 139.305 1.00 35.01 209 ARG B C 1
ATOM 2657 O O . ARG B 2 208 ? -31.685 3.091 138.658 1.00 37.92 209 ARG B O 1
ATOM 2665 N N . GLY B 2 209 ? -31.230 4.187 140.511 1.00 31.97 210 GLY B N 1
ATOM 2666 C CA . GLY B 2 209 ? -32.481 3.943 141.072 1.00 31.64 210 GLY B CA 1
ATOM 2667 C C . GLY B 2 209 ? -32.674 2.586 141.759 1.00 30.92 210 GLY B C 1
ATOM 2668 O O . GLY B 2 209 ? -33.862 2.204 142.052 1.00 31.14 210 GLY B O 1
ATOM 2669 N N . TYR B 2 210 ? -31.578 1.896 142.113 1.00 28.65 211 TYR B N 1
ATOM 2670 C CA . TYR B 2 210 ? -31.697 0.574 142.770 1.00 27.77 211 TYR B CA 1
ATOM 2671 C C . TYR B 2 210 ? -30.575 0.195 143.650 1.00 27.29 211 TYR B C 1
ATOM 2672 O O . TYR B 2 210 ? -29.480 0.694 143.461 1.00 26.50 211 TYR B O 1
ATOM 2681 N N . ALA B 2 211 ? -30.862 -0.663 144.647 1.00 25.72 212 ALA B N 1
ATOM 2682 C CA . ALA B 2 211 ? -29.885 -1.049 145.605 1.00 25.28 212 ALA B CA 1
ATOM 2683 C C . ALA B 2 211 ? -30.031 -2.540 146.082 1.00 26.81 212 ALA B C 1
ATOM 2684 O O . ALA B 2 211 ? -31.127 -3.127 145.999 1.00 26.36 212 ALA B O 1
ATOM 2686 N N . PHE B 2 212 ? -28.941 -3.096 146.594 1.00 27.76 213 PHE B N 1
ATOM 2687 C CA . PHE B 2 212 ? -28.881 -4.365 147.348 1.00 28.21 213 PHE B CA 1
ATOM 2688 C C . PHE B 2 212 ? -28.647 -4.118 148.771 1.00 29.99 213 PHE B C 1
ATOM 2689 O O . PHE B 2 212 ? -27.732 -3.387 149.118 1.00 34.56 213 PHE B O 1
ATOM 2697 N N . ILE B 2 213 ? -29.442 -4.721 149.645 1.00 32.39 214 ILE B N 1
ATOM 2698 C CA . ILE B 2 213 ? -29.341 -4.511 151.086 1.00 30.88 214 ILE B CA 1
ATOM 2699 C C . ILE B 2 213 ? -29.210 -5.906 151.670 1.00 33.12 214 ILE B C 1
ATOM 2700 O O . ILE B 2 213 ? -30.182 -6.704 151.625 1.00 35.60 214 ILE B O 1
ATOM 2705 N N . GLU B 2 214 ? -28.038 -6.192 152.252 1.00 33.79 215 GLU B N 1
ATOM 2706 C CA . GLU B 2 214 ? -27.775 -7.463 152.914 1.00 32.47 215 GLU B CA 1
ATOM 2707 C C . GLU B 2 214 ? -28.078 -7.329 154.376 1.00 33.05 215 GLU B C 1
ATOM 2708 O O . GLU B 2 214 ? -27.453 -6.509 155.107 1.00 33.38 215 GLU B O 1
ATOM 2714 N N . TYR B 2 215 ? -28.963 -8.191 154.839 1.00 34.54 216 TYR B N 1
ATOM 2715 C CA . TYR B 2 215 ? -29.284 -8.251 156.279 1.00 35.04 216 TYR B CA 1
ATOM 2716 C C . TYR B 2 215 ? -28.309 -9.182 157.005 1.00 34.87 216 TYR B C 1
ATOM 2717 O O . TYR B 2 215 ? -27.764 -10.089 156.408 1.00 35.28 216 TYR B O 1
ATOM 2726 N N . GLU B 2 216 ? -28.140 -8.979 158.319 1.00 37.21 217 GLU B N 1
ATOM 2727 C CA . GLU B 2 216 ? -27.553 -10.014 159.184 1.00 38.15 217 GLU B CA 1
ATOM 2728 C C . GLU B 2 216 ? -28.302 -11.331 159.161 1.00 37.08 217 GLU B C 1
ATOM 2729 O O . GLU B 2 216 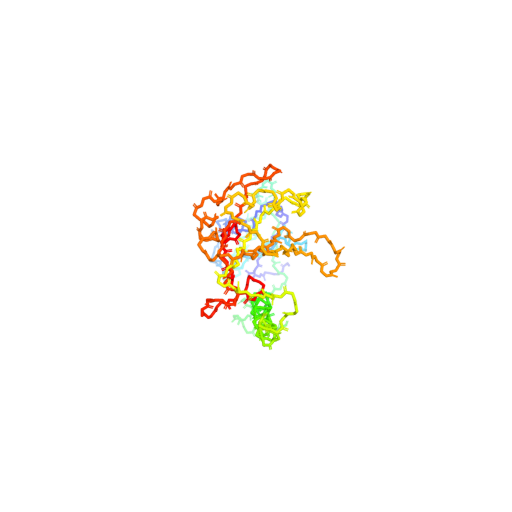? -27.685 -12.344 159.178 1.00 40.23 217 GLU B O 1
ATOM 2735 N N . HIS B 2 217 ? -29.622 -11.278 159.133 1.00 37.63 218 HIS B N 1
ATOM 2736 C CA . HIS B 2 217 ? -30.443 -12.505 159.279 1.00 40.91 218 HIS B CA 1
ATOM 2737 C C . HIS B 2 217 ? -31.446 -12.624 158.143 1.00 39.12 218 HIS B C 1
ATOM 2738 O O . HIS B 2 217 ? -32.209 -11.656 157.818 1.00 36.92 218 HIS B O 1
ATOM 2745 N N . GLU B 2 218 ? -31.503 -13.824 157.611 1.00 37.14 219 GLU B N 1
ATOM 2746 C CA . GLU B 2 218 ? -32.460 -14.100 156.573 1.00 39.43 219 GLU B CA 1
ATOM 2747 C C . GLU B 2 218 ? -33.912 -13.753 156.924 1.00 40.03 219 GLU B C 1
ATOM 2748 O O . GLU B 2 218 ? -34.657 -13.252 156.105 1.00 39.09 219 GLU B O 1
ATOM 2754 N N . ARG B 2 219 ? -34.258 -13.997 158.167 1.00 42.40 220 ARG B N 1
ATOM 2755 C CA . ARG B 2 219 ? -35.597 -13.723 158.639 1.00 45.85 220 ARG B CA 1
ATOM 2756 C C . ARG B 2 219 ? -36.017 -12.280 158.382 1.00 40.32 220 ARG B C 1
ATOM 2757 O O . ARG B 2 219 ? -37.123 -12.009 158.002 1.00 41.58 220 ARG B O 1
ATOM 2765 N N . ASP B 2 220 ? -35.101 -11.372 158.640 1.00 40.40 221 ASP B N 1
ATOM 2766 C CA . ASP B 2 220 ? -35.350 -9.903 158.515 1.00 37.58 221 ASP B CA 1
ATOM 2767 C C . ASP B 2 220 ? -35.479 -9.427 157.078 1.00 33.37 221 ASP B C 1
ATOM 2768 O O . ASP B 2 220 ? -36.346 -8.628 156.740 1.00 28.86 221 ASP B O 1
ATOM 2773 N N . MET B 2 221 ? -34.660 -10.000 156.220 1.00 31.48 222 MET B N 1
ATOM 2774 C CA . MET B 2 221 ? -34.859 -9.832 154.783 1.00 32.67 222 MET B CA 1
ATOM 2775 C C . MET B 2 221 ? -36.291 -10.268 154.353 1.00 32.14 222 MET B C 1
ATOM 2776 O O . MET B 2 221 ? -36.975 -9.542 153.642 1.00 31.84 222 MET B O 1
ATOM 2781 N N . HIS B 2 222 ? -36.699 -11.431 154.805 1.00 30.99 223 HIS B N 1
ATOM 2782 C CA . HIS B 2 222 ? -38.049 -11.948 154.444 1.00 34.16 223 HIS B CA 1
ATOM 2783 C C . HIS B 2 222 ? -39.132 -11.010 154.899 1.00 33.62 223 HIS B C 1
ATOM 2784 O O . HIS B 2 222 ? -40.143 -10.877 154.244 1.00 32.94 223 HIS B O 1
ATOM 2791 N N . SER B 2 223 ? -38.870 -10.352 156.008 1.00 33.97 224 SER B N 1
ATOM 2792 C CA . SER B 2 223 ? -39.827 -9.477 156.595 1.00 36.36 224 SER B CA 1
ATOM 2793 C C . SER B 2 223 ? -39.938 -8.192 155.809 1.00 37.16 224 SER B C 1
ATOM 2794 O O . SER B 2 223 ? -41.053 -7.661 155.614 1.00 39.36 224 SER B O 1
ATOM 2797 N N . ALA B 2 224 ? -38.808 -7.659 155.390 1.00 37.08 225 ALA B N 1
ATOM 2798 C CA . ALA B 2 224 ? -38.813 -6.455 154.528 1.00 38.53 225 ALA B CA 1
ATOM 2799 C C . ALA B 2 224 ? -39.492 -6.739 153.246 1.00 35.70 225 ALA B C 1
ATOM 2800 O O . ALA B 2 224 ? -40.306 -5.963 152.844 1.00 37.82 225 ALA B O 1
ATOM 2802 N N . TYR B 2 225 ? -39.173 -7.886 152.662 1.00 34.63 226 TYR B N 1
ATOM 2803 C CA . TYR B 2 225 ? -39.829 -8.407 151.482 1.00 35.18 226 TYR B CA 1
ATOM 2804 C C . TYR B 2 225 ? -41.376 -8.439 151.552 1.00 36.86 226 TYR B C 1
ATOM 2805 O O . TYR B 2 225 ? -42.001 -8.053 150.609 1.00 36.95 226 TYR B O 1
ATOM 2814 N N . LYS B 2 226 ? -41.948 -8.879 152.673 1.00 40.92 227 LYS B N 1
ATOM 2815 C CA . LYS B 2 226 ? -43.421 -8.975 152.835 1.00 45.98 227 LYS B CA 1
ATOM 2816 C C . LYS B 2 226 ? -44.045 -7.628 153.050 1.00 43.88 227 LYS B C 1
ATOM 2817 O O . LYS B 2 226 ? -45.183 -7.422 152.623 1.00 44.57 227 LYS B O 1
ATOM 2823 N N . HIS B 2 227 ? -43.341 -6.748 153.742 1.00 40.06 228 HIS B N 1
ATOM 2824 C CA . HIS B 2 227 ? -43.922 -5.532 154.224 1.00 41.03 228 HIS B CA 1
ATOM 2825 C C . HIS B 2 227 ? -43.554 -4.236 153.574 1.00 40.37 228 HIS B C 1
ATOM 2826 O O . HIS B 2 227 ? -44.250 -3.238 153.776 1.00 39.26 228 HIS B O 1
ATOM 2833 N N . ALA B 2 228 ? -42.455 -4.201 152.848 1.00 42.10 229 ALA B N 1
ATOM 2834 C CA . ALA B 2 228 ? -41.917 -2.909 152.296 1.00 43.61 229 ALA B CA 1
ATOM 2835 C C . ALA B 2 228 ? -42.270 -2.620 150.886 1.00 42.53 229 ALA B C 1
ATOM 2836 O O . ALA B 2 228 ? -42.096 -1.510 150.489 1.00 45.28 229 ALA B O 1
ATOM 2838 N N . ASP B 2 229 ? -42.800 -3.587 150.135 1.00 42.99 230 ASP B N 1
ATOM 2839 C CA . ASP B 2 229 ? -43.106 -3.395 148.755 1.00 44.53 230 ASP B CA 1
ATOM 2840 C C . ASP B 2 229 ? -44.122 -2.313 148.587 1.00 42.92 230 ASP B C 1
ATOM 2841 O O . ASP B 2 229 ? -45.014 -2.253 149.345 1.00 40.58 230 ASP B O 1
ATOM 2846 N N . GLY B 2 230 ? -43.860 -1.368 147.678 1.00 40.87 231 GLY B N 1
ATOM 2847 C CA . GLY B 2 230 ? -44.697 -0.182 147.495 1.00 39.40 231 GLY B CA 1
ATOM 2848 C C . GLY B 2 230 ? -44.428 0.927 148.459 1.00 40.47 231 GLY B C 1
ATOM 2849 O O . GLY B 2 230 ? -45.002 2.004 148.315 1.00 39.03 231 GLY B O 1
ATOM 2850 N N . LYS B 2 231 ? -43.500 0.721 149.391 1.00 42.41 232 LYS B N 1
ATOM 2851 C CA . LYS B 2 231 ? -43.223 1.707 150.384 1.00 47.97 232 LYS B CA 1
ATOM 2852 C C . LYS B 2 231 ? -42.845 3.044 149.726 1.00 50.90 232 LYS B C 1
ATOM 2853 O O . LYS B 2 231 ? -42.147 3.049 148.731 1.00 51.79 232 LYS B O 1
ATOM 2859 N N . LYS B 2 232 ? -43.403 4.128 150.206 1.00 52.26 233 LYS B N 1
ATOM 2860 C CA . LYS B 2 232 ? -43.072 5.413 149.654 1.00 55.02 233 LYS B CA 1
ATOM 2861 C C . LYS B 2 232 ? -41.873 6.020 150.343 1.00 53.37 233 LYS B C 1
ATOM 2862 O O . LYS B 2 232 ? -41.921 6.285 151.549 1.00 53.53 233 LYS B O 1
ATOM 2868 N N . ILE B 2 233 ? -40.821 6.252 149.567 1.00 45.77 234 ILE B N 1
ATOM 2869 C CA . ILE B 2 233 ? -39.647 6.936 150.052 1.00 40.71 234 ILE B CA 1
ATOM 2870 C C . ILE B 2 233 ? -39.410 8.091 149.126 1.00 41.17 234 ILE B C 1
ATOM 2871 O O . ILE B 2 233 ? -39.368 7.937 147.912 1.00 38.78 234 ILE B O 1
ATOM 2876 N N . ASP B 2 234 ? -39.227 9.283 149.699 1.00 41.44 235 ASP B N 1
ATOM 2877 C CA . ASP B 2 234 ? -39.060 10.526 148.956 1.00 39.22 235 ASP B CA 1
ATOM 2878 C C . ASP B 2 234 ? -39.989 10.674 147.736 1.00 42.18 235 ASP B C 1
ATOM 2879 O O . ASP B 2 234 ? -39.560 11.059 146.677 1.00 45.07 235 ASP B O 1
ATOM 2884 N N . GLY B 2 235 ? -41.251 10.325 147.904 1.00 42.19 236 GLY B N 1
ATOM 2885 C CA . GLY B 2 235 ? -42.294 10.586 146.965 1.00 42.80 236 GLY B CA 1
ATOM 2886 C C . GLY B 2 235 ? -42.554 9.493 145.977 1.00 46.63 236 GLY B C 1
ATOM 2887 O O . GLY B 2 235 ? -43.531 9.610 145.195 1.00 51.23 236 GLY B O 1
ATOM 2888 N N . ARG B 2 236 ? -41.769 8.423 146.008 1.00 44.20 237 ARG B N 1
ATOM 2889 C CA . ARG B 2 236 ? -41.842 7.418 144.953 1.00 43.13 237 ARG B CA 1
ATOM 2890 C C . ARG B 2 236 ? -42.080 6.070 145.585 1.00 42.05 237 ARG B C 1
ATOM 2891 O O . ARG B 2 236 ? -41.401 5.686 146.515 1.00 40.77 237 ARG B O 1
ATOM 2899 N N . ARG B 2 237 ? -43.017 5.309 145.056 1.00 42.32 238 ARG B N 1
ATOM 2900 C CA . ARG B 2 237 ? -43.256 3.982 145.552 1.00 44.03 238 ARG B CA 1
ATOM 2901 C C . ARG B 2 237 ? -42.138 3.079 145.098 1.00 41.87 238 ARG B C 1
ATOM 2902 O O . ARG B 2 237 ? -41.873 3.030 143.915 1.00 42.75 238 ARG B O 1
ATOM 2910 N N . VAL B 2 238 ? -41.477 2.388 146.026 1.00 38.44 239 VAL B N 1
ATOM 2911 C CA . VAL B 2 238 ? -40.344 1.574 145.645 1.00 37.62 239 VAL B CA 1
ATOM 2912 C C . VAL B 2 238 ? -40.758 0.161 145.443 1.00 36.87 239 VAL B C 1
ATOM 2913 O O . VAL B 2 238 ? -41.713 -0.249 146.038 1.00 36.81 239 VAL B O 1
ATOM 2917 N N . LEU B 2 239 ? -39.983 -0.578 144.648 1.00 36.73 240 LEU B N 1
ATOM 2918 C CA . LEU B 2 239 ? -40.196 -1.951 144.390 1.00 36.86 240 LEU B CA 1
ATOM 2919 C C . LEU B 2 239 ? -39.221 -2.767 145.235 1.00 37.62 240 LEU B C 1
ATOM 2920 O O . LEU B 2 239 ? -38.032 -2.566 145.277 1.00 40.81 240 LEU B O 1
ATOM 2925 N N . VAL B 2 240 ? -39.739 -3.814 145.840 1.00 35.99 241 VAL B N 1
ATOM 2926 C CA . VAL B 2 240 ? -38.946 -4.647 146.766 1.00 33.23 241 VAL B CA 1
ATOM 2927 C C . VAL B 2 240 ? -39.013 -6.057 146.316 1.00 31.63 241 VAL B C 1
ATOM 2928 O O . VAL B 2 240 ? -40.026 -6.564 146.103 1.00 34.67 241 VAL B O 1
ATOM 2932 N N . ASP B 2 241 ? -37.878 -6.686 146.143 1.00 33.07 242 ASP B N 1
ATOM 2933 C CA . ASP B 2 241 ? -37.803 -8.099 145.864 1.00 33.77 242 ASP B CA 1
ATOM 2934 C C . ASP B 2 241 ? -36.581 -8.712 146.509 1.00 35.86 242 ASP B C 1
ATOM 2935 O O . ASP B 2 241 ? -35.820 -8.023 147.139 1.00 38.84 242 ASP B O 1
ATOM 2940 N N . VAL B 2 242 ? -36.413 -10.015 146.379 1.00 35.48 243 VAL B N 1
ATOM 2941 C CA . VAL B 2 242 ? -35.250 -10.718 146.768 1.00 33.83 243 VAL B CA 1
ATOM 2942 C C . VAL B 2 242 ? -34.234 -10.593 145.654 1.00 33.63 243 VAL B C 1
ATOM 2943 O O . VAL B 2 242 ? -34.581 -10.353 144.531 1.00 37.65 243 VAL B O 1
ATOM 2947 N N . GLU B 2 243 ? -32.956 -10.780 145.972 1.00 31.81 244 GLU B N 1
ATOM 2948 C CA . GLU B 2 243 ? -31.888 -10.795 145.025 1.00 30.24 244 GLU B CA 1
ATOM 2949 C C . GLU B 2 243 ? -32.058 -12.096 144.309 1.00 28.06 244 GLU B C 1
ATOM 2950 O O . GLU B 2 243 ? -32.104 -13.108 144.972 1.00 27.68 244 GLU B O 1
ATOM 2956 N N . ARG B 2 244 ? -32.051 -12.057 142.989 1.00 26.02 245 ARG B N 1
ATOM 2957 C CA . ARG B 2 244 ? -32.227 -13.237 142.150 1.00 25.40 245 ARG B CA 1
ATOM 2958 C C . ARG B 2 244 ? -31.052 -13.568 141.355 1.00 25.39 245 ARG B C 1
ATOM 2959 O O . ARG B 2 244 ? -30.953 -14.674 140.865 1.00 26.66 245 ARG B O 1
ATOM 2967 N N . GLY B 2 245 ? -30.123 -12.621 141.173 1.00 26.33 246 GLY B N 1
ATOM 2968 C CA . GLY B 2 245 ? -28.969 -12.829 140.410 1.00 25.21 246 GLY B CA 1
ATOM 2969 C C . GLY B 2 245 ? -28.246 -14.051 140.906 1.00 26.61 246 GLY B C 1
ATOM 2970 O O . GLY B 2 245 ? -27.804 -14.895 140.061 1.00 28.61 246 GLY B O 1
ATOM 2971 N N . ARG B 2 246 ? -28.079 -14.152 142.201 1.00 27.32 247 ARG B N 1
ATOM 2972 C CA . ARG B 2 246 ? -27.308 -15.282 142.738 1.00 32.28 247 ARG B CA 1
ATOM 2973 C C . ARG B 2 246 ? -28.121 -16.388 143.359 1.00 33.22 247 ARG B C 1
ATOM 2974 O O . ARG B 2 246 ? -27.548 -17.314 143.890 1.00 29.80 247 ARG B O 1
ATOM 2982 N N . THR B 2 247 ? -29.444 -16.331 143.221 1.00 35.04 248 THR B N 1
ATOM 2983 C CA . THR B 2 247 ? -30.339 -17.361 143.781 1.00 36.43 248 THR B CA 1
ATOM 2984 C C . THR B 2 247 ? -31.233 -18.128 142.831 1.00 35.74 248 THR B C 1
ATOM 2985 O O . THR B 2 247 ? -31.436 -19.295 143.096 1.00 36.03 248 THR B O 1
ATOM 2989 N N . VAL B 2 248 ? -31.634 -17.552 141.690 1.00 34.38 249 VAL B N 1
ATOM 2990 C CA . VAL B 2 248 ? -32.685 -18.093 140.844 1.00 32.03 249 VAL B CA 1
ATOM 2991 C C . VAL B 2 248 ? -32.087 -18.812 139.623 1.00 36.05 249 VAL B C 1
ATOM 2992 O O . VAL B 2 248 ? -31.446 -18.179 138.787 1.00 33.78 249 VAL B O 1
ATOM 2996 N N . LYS B 2 249 ? -32.476 -20.090 139.425 1.00 38.67 250 LYS B N 1
ATOM 2997 C CA . LYS B 2 249 ? -31.974 -20.872 138.275 1.00 38.98 250 LYS B CA 1
ATOM 2998 C C . LYS B 2 249 ? -32.398 -20.158 137.008 1.00 36.67 250 LYS B C 1
ATOM 2999 O O . LYS B 2 249 ? -33.551 -19.729 136.885 1.00 35.80 250 LYS B O 1
ATOM 3005 N N . GLY B 2 250 ? -31.450 -19.996 136.110 1.00 32.57 251 GLY B N 1
ATOM 3006 C CA . GLY B 2 250 ? -31.705 -19.346 134.868 1.00 33.24 251 GLY B CA 1
ATOM 3007 C C . GLY B 2 250 ? -32.001 -17.852 134.748 1.00 32.78 251 GLY B C 1
ATOM 3008 O O . GLY B 2 250 ? -32.155 -17.363 133.602 1.00 36.22 251 GLY B O 1
ATOM 3009 N N . TRP B 2 251 ? -31.929 -17.113 135.852 1.00 30.88 252 TRP B N 1
ATOM 3010 C CA . TRP B 2 251 ? -32.064 -15.675 135.838 1.00 31.44 252 TRP B CA 1
ATOM 3011 C C . TRP B 2 251 ? -31.175 -14.974 134.859 1.00 33.14 252 TRP B C 1
ATOM 3012 O O . TRP B 2 251 ? -30.023 -15.352 134.721 1.00 35.65 252 TRP B O 1
ATOM 3023 N N . ARG B 2 252 ? -31.766 -14.019 134.146 1.00 33.76 253 ARG B N 1
ATOM 3024 C CA . ARG B 2 252 ? -31.000 -13.050 133.385 1.00 34.98 253 ARG B CA 1
ATOM 3025 C C . ARG B 2 252 ? -31.546 -11.689 133.750 1.00 32.85 253 ARG B C 1
ATOM 3026 O O . ARG B 2 252 ? -32.796 -11.541 133.906 1.00 31.47 253 ARG B O 1
ATOM 3034 N N . PRO B 2 253 ? -30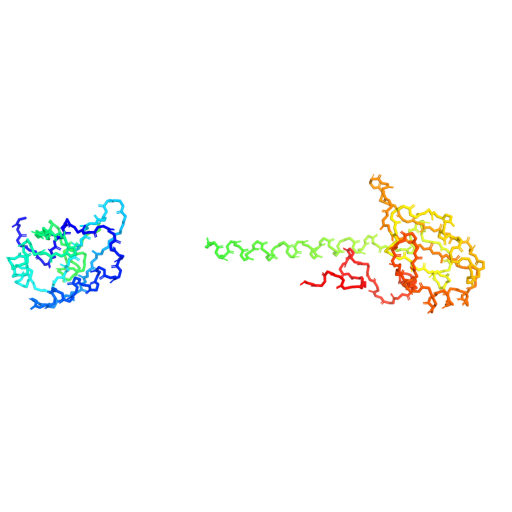.634 -10.646 133.837 1.00 30.10 254 PRO B N 1
ATOM 3035 C CA . PRO B 2 253 ? -31.235 -9.332 134.004 1.00 29.44 254 PRO B CA 1
ATOM 3036 C C . PRO B 2 253 ? -31.914 -8.805 132.779 1.00 29.12 254 PRO B C 1
ATOM 3037 O O . PRO B 2 253 ? -31.783 -9.363 131.746 1.00 29.99 254 PRO B O 1
ATOM 3041 N N . ARG B 2 254 ? -32.679 -7.739 132.913 1.00 30.63 255 ARG B N 1
ATOM 3042 C CA . ARG B 2 254 ? -33.325 -7.031 131.767 1.00 31.52 255 ARG B CA 1
ATOM 3043 C C . ARG B 2 254 ? -32.411 -6.692 130.603 1.00 30.35 255 ARG B C 1
ATOM 3044 O O . ARG B 2 254 ? -32.811 -6.822 129.481 1.00 28.50 255 ARG B O 1
ATOM 3052 N N . ARG B 2 255 ? -31.168 -6.268 130.866 1.00 30.95 256 ARG B N 1
ATOM 3053 C CA . ARG B 2 255 ? -30.301 -5.974 129.745 1.00 33.14 256 ARG B CA 1
ATOM 3054 C C . ARG B 2 255 ? -29.869 -7.154 128.915 1.00 32.20 256 ARG B C 1
ATOM 3055 O O . ARG B 2 255 ? -29.485 -7.000 127.782 1.00 30.70 256 ARG B O 1
ATOM 3063 N N . LEU B 2 256 ? -30.059 -8.340 129.466 1.00 28.59 257 LEU B N 1
ATOM 3064 C CA . LEU B 2 256 ? -29.771 -9.511 128.786 1.00 27.91 257 LEU B CA 1
ATOM 3065 C C . LEU B 2 256 ? -31.064 -10.198 128.408 1.00 29.21 257 LEU B C 1
ATOM 3066 O O . LEU B 2 256 ? -31.049 -11.428 128.080 1.00 32.06 257 LEU B O 1
ATOM 3071 N N . GLY B 2 257 ? -32.147 -9.433 128.233 1.00 28.93 258 GLY B N 1
ATOM 3072 C CA . GLY B 2 257 ? -33.385 -10.042 127.739 1.00 30.05 258 GLY B CA 1
ATOM 3073 C C . GLY B 2 257 ? -34.275 -10.743 128.741 1.00 31.90 258 GLY B C 1
ATOM 3074 O O . GLY B 2 257 ? -35.195 -11.398 128.377 1.00 32.76 258 GLY B O 1
ATOM 3075 N N . GLY B 2 258 ? -34.065 -10.479 130.012 1.00 33.01 259 GLY B N 1
ATOM 3076 C CA . GLY B 2 258 ? -34.795 -11.080 131.060 1.00 33.92 259 GLY B CA 1
ATOM 3077 C C . GLY B 2 258 ? -35.427 -10.006 131.839 1.00 33.63 259 GLY B C 1
ATOM 3078 O O . GLY B 2 258 ? -35.964 -9.067 131.263 1.00 41.34 259 GLY B O 1
ATOM 3079 N N . GLY B 2 259 ? -35.328 -10.121 133.140 1.00 31.39 260 GLY B N 1
ATOM 3080 C CA . GLY B 2 259 ? -35.854 -9.129 134.014 1.00 31.27 260 GLY B CA 1
ATOM 3081 C C . GLY B 2 259 ? -37.247 -9.415 134.461 1.00 30.74 260 GLY B C 1
ATOM 3082 O O . GLY B 2 259 ? -37.856 -10.360 133.996 1.00 28.87 260 GLY B O 1
ATOM 3083 N N . LEU B 2 260 ? -37.690 -8.626 135.447 1.00 32.14 261 LEU B N 1
ATOM 3084 C CA . LEU B 2 260 ? -39.066 -8.562 135.882 1.00 31.91 261 LEU B CA 1
ATOM 3085 C C . LEU B 2 260 ? -39.636 -7.159 135.768 1.00 32.68 261 LEU B C 1
ATOM 3086 O O . LEU B 2 260 ? -38.898 -6.170 135.630 1.00 31.43 261 LEU B O 1
ATOM 3091 N N . GLY B 2 261 ? -40.980 -7.093 135.851 1.00 31.00 262 GLY B N 1
ATOM 3092 C CA . GLY B 2 261 ? -41.735 -5.881 135.751 1.00 31.05 262 GLY B CA 1
ATOM 3093 C C . GLY B 2 261 ? -42.272 -5.700 134.329 1.00 31.58 262 GLY B C 1
ATOM 3094 O O . GLY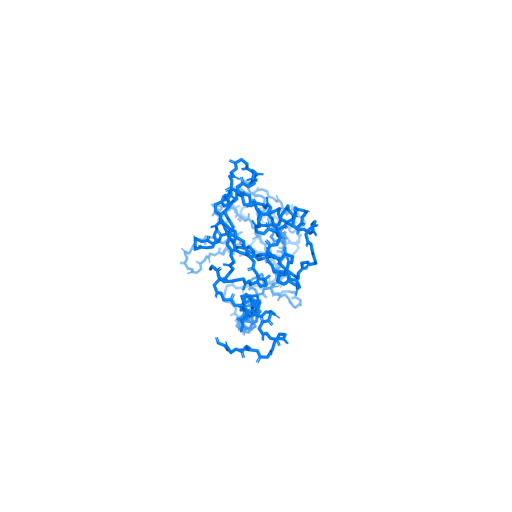 B 2 261 ? -41.857 -6.341 133.374 1.00 26.06 262 GLY B O 1
ATOM 3095 N N . GLY B 2 262 ? -43.269 -4.839 134.203 1.00 32.16 263 GLY B N 1
ATOM 3096 C CA . GLY B 2 262 ? -43.994 -4.793 132.943 1.00 32.69 263 GLY B CA 1
ATOM 3097 C C . GLY B 2 262 ? -44.410 -3.445 132.582 1.00 33.89 263 GLY B C 1
ATOM 3098 O O . GLY B 2 262 ? -45.408 -3.361 131.787 1.00 35.26 263 GLY B O 1
ATOM 3099 N N . THR B 2 263 ? -43.659 -2.404 132.994 1.00 31.61 264 THR B N 1
ATOM 3100 C CA . THR B 2 263 ? -44.038 -1.083 132.665 1.00 33.76 264 THR B CA 1
ATOM 3101 C C . THR B 2 263 ? -43.985 -0.868 131.189 1.00 35.72 264 THR B C 1
ATOM 3102 O O . THR B 2 263 ? -44.722 -0.079 130.712 1.00 39.29 264 THR B O 1
ATOM 3106 N N . ARG B 2 264 ? -43.079 -1.525 130.498 1.00 36.89 265 ARG B N 1
ATOM 3107 C CA . ARG B 2 264 ? -42.830 -1.247 129.058 1.00 39.78 265 ARG B CA 1
ATOM 3108 C C . ARG B 2 264 ? -42.984 -2.528 128.236 1.00 38.73 265 ARG B C 1
ATOM 3109 O O . ARG B 2 264 ? -42.199 -2.792 127.388 1.00 34.71 265 ARG B O 1
ATOM 3117 N N . ARG B 2 265 ? -44.004 -3.314 128.526 1.00 42.45 266 ARG B N 1
ATOM 3118 C CA . ARG B 2 265 ? -44.396 -4.457 127.696 1.00 45.89 266 ARG B CA 1
ATOM 3119 C C . ARG B 2 265 ? -44.974 -4.057 126.352 1.00 43.95 266 ARG B C 1
ATOM 3120 O O . ARG B 2 265 ? -44.682 -4.751 125.378 1.00 40.11 266 ARG B O 1
ATOM 3128 N N . GLY B 2 266 ? -45.751 -2.961 126.290 1.00 44.41 267 GLY B N 1
ATOM 3129 C CA . GLY B 2 266 ? -46.093 -2.307 124.977 1.00 43.58 267 GLY B CA 1
ATOM 3130 C C . GLY B 2 266 ? -47.008 -1.048 125.073 1.00 45.45 267 GLY B C 1
ATOM 3131 O O . GLY B 2 266 ? -48.145 -0.961 124.439 1.00 43.85 267 GLY B O 1
#

GO terms:
  GO:0043202 lysosomal lumen (C, IDA)
  GO:1904715 negative regulation of chaperone-mediated autophagy (P, IDA)
  GO:0061084 negative regulation of protein refolding (P, IDA)
  GO:0005515 protein binding (F, IPI)
  GO:0005634 nucleus (C, IDA)
  GO:0005681 spliceosomal complex (C, IDA)
  GO:0000398 mRNA splicing, via spliceosome (P, IC)
  GO:0030619 U1 snRNA binding (F, IDA)
  GO:0005685 U1 snRNP (C, IDA)
  GO:0016607 nuclear speck (C, EXP)
  GO:0005654 nucleoplasm (C, TAS)
  GO:0005654 nucleoplasm (C, IDA)
  GO:0000398 mRNA splicing, via spliceosome (P, IDA)
  GO:0003723 RNA binding (F, IMP)
  GO:0003723 RNA binding (F, HDA)
  GO:0043484 regulation of RNA splicing (P, IMP)

Organism: Homo sapiens (NCBI:txid9606)

Foldseek 3Di:
DDFAQKKKKFQADLVDDDVVVQVVCCVLLCVLAAWPDKDADSDPVGGRMIITGGPDSRSVVVSQVPQQQPQDVNTGIHMDHDPDYDQVRCVVVVNDDDCPPVNVVVVVVVVVVVVLLVVLVVVVVVDDLVPPPLDDDDLLQKKKKFFADLPDDVVLVCVVLCVLHAWPDKDFDAPPPPRRTPRMIMIGHPDSNSLVVCQVPQQLPDDPHTGMHMDGRCSPPPPPDDPVVSPHHDDCPPVD

Solvent-accessible surface area: 16422 Å² total; per-residue (Å²): 167,196,75,16,30,0,0,50,0,52,49,2,35,92,105,31,154,95,103,95,6,73,63,32,0,113,71,31,0,40,130,30,24,109,13,62,62,10,90,12,44,101,56,151,170,47,100,10,28,0,54,0,2,0,106,108,52,77,14,0,30,79,0,22,177,62,12,87,28,81,100,10,63,150,72,55,0,114,5,102,23,7,205,102,46,18,89,84,2,10,118,110,116,69,82,72,90,207,115,82,89,130,96,33,96,89,110,139,154,152,75,150,99,44,159,116,89,102,77,31,89,86,53,40,182,141,61,58,21,124,118,62,119,70,32,92,50,56,12,117,60,4,0,48,0,18,110,6,36,141,120,8,78,62,63,56,0,82,142,32,1,81,110,41,13,72,18,128,56,22,45,24,29,112,26,200,237,92,42,53,40,119,8,67,0,59,0,11,0,66,100,72,188,11,5,78,34,0,70,150,134,1,88,17,83,116,1,64,59,140,159,3,52,9,20,33,9,62,23,40,45,57,202,50,56,99,29,147,146,7,70,22,23,114,29,40,112,228,207,126